Protein AF-A0A7S0BMS8-F1 (afdb_monomer_lite)

Structure (mmCIF, N/CA/C/O backbone):
data_AF-A0A7S0BMS8-F1
#
_entry.id   AF-A0A7S0BMS8-F1
#
loop_
_atom_site.group_PDB
_atom_site.id
_atom_site.type_symbol
_atom_site.label_atom_id
_atom_site.label_alt_id
_atom_site.label_comp_id
_atom_site.label_asym_id
_atom_site.label_entity_id
_atom_site.label_seq_id
_atom_site.pdbx_PDB_ins_code
_atom_site.Cartn_x
_atom_site.Cartn_y
_atom_site.Cartn_z
_atom_site.occupancy
_atom_site.B_iso_or_equiv
_atom_site.auth_seq_id
_atom_site.auth_comp_id
_atom_site.auth_asym_id
_atom_site.auth_atom_id
_atom_site.pdbx_PDB_model_num
ATOM 1 N N . GLN A 1 1 ? -18.576 21.751 -9.882 1.00 63.03 1 GLN A N 1
ATOM 2 C CA . GLN A 1 1 ? -17.971 20.408 -10.024 1.00 63.03 1 GLN A CA 1
ATOM 3 C C . GLN A 1 1 ? -16.674 20.272 -9.216 1.00 63.03 1 GLN A C 1
ATOM 5 O O . GLN A 1 1 ? -16.649 19.428 -8.333 1.00 63.03 1 GLN A O 1
ATOM 10 N N . ALA A 1 2 ? -15.672 21.156 -9.355 1.00 70.75 2 ALA A N 1
ATOM 11 C CA . ALA A 1 2 ? -14.422 21.093 -8.565 1.00 70.75 2 ALA A CA 1
ATOM 12 C C . ALA A 1 2 ? -14.600 21.078 -7.025 1.00 70.75 2 ALA A C 1
ATOM 14 O O . ALA A 1 2 ? -13.877 20.382 -6.318 1.00 70.75 2 ALA A O 1
ATOM 15 N N . ARG A 1 3 ? -15.602 21.792 -6.481 1.00 71.25 3 ARG A N 1
ATOM 16 C CA . ARG A 1 3 ? -15.903 21.770 -5.031 1.00 71.25 3 ARG A CA 1
ATOM 17 C C . ARG A 1 3 ? -16.332 20.386 -4.529 1.00 71.25 3 ARG A C 1
ATOM 19 O O . ARG A 1 3 ? -15.927 20.002 -3.440 1.00 71.25 3 ARG A O 1
ATOM 26 N N . LEU A 1 4 ? -17.128 19.665 -5.322 1.00 74.56 4 LEU A N 1
ATOM 27 C CA . LEU A 1 4 ? -17.572 18.307 -4.997 1.00 74.56 4 LEU A CA 1
ATOM 28 C C . LEU A 1 4 ? -16.422 17.304 -5.152 1.00 74.56 4 LEU A C 1
ATOM 30 O O . LEU A 1 4 ? -16.305 16.414 -4.325 1.00 74.56 4 LEU A O 1
ATOM 34 N N . LYS A 1 5 ? -15.560 17.489 -6.163 1.00 76.69 5 LYS A N 1
ATOM 35 C CA . LYS A 1 5 ? -14.444 16.577 -6.458 1.00 76.69 5 LYS A CA 1
ATOM 36 C C . LYS A 1 5 ? -13.261 16.711 -5.488 1.00 76.69 5 LYS A C 1
ATOM 38 O O . LYS A 1 5 ? -12.652 15.709 -5.155 1.00 76.69 5 LYS A O 1
ATOM 43 N N . PHE A 1 6 ? -12.948 17.920 -5.009 1.00 83.38 6 PHE A N 1
ATOM 44 C CA . PHE A 1 6 ? -11.719 18.151 -4.228 1.00 83.38 6 PHE A CA 1
ATOM 45 C C . PHE A 1 6 ? -11.955 18.808 -2.866 1.00 83.38 6 PHE A C 1
ATOM 47 O O . PHE A 1 6 ? -11.434 18.350 -1.851 1.00 83.38 6 PHE A O 1
ATOM 54 N N . LYS A 1 7 ? -12.775 19.867 -2.806 1.00 90.06 7 LYS A N 1
ATOM 55 C CA . LYS A 1 7 ? -12.960 20.639 -1.564 1.00 90.06 7 LYS A CA 1
ATOM 56 C C . LYS A 1 7 ? -13.684 19.839 -0.481 1.00 90.06 7 LYS A C 1
ATOM 58 O O . LYS A 1 7 ? -13.259 19.865 0.669 1.00 90.06 7 LYS A O 1
ATOM 63 N N . TYR A 1 8 ? -14.790 19.176 -0.817 1.00 92.00 8 TYR A N 1
ATOM 64 C CA . TYR A 1 8 ? -15.547 18.422 0.184 1.00 92.00 8 TYR A CA 1
ATOM 65 C C . TYR A 1 8 ? -14.854 17.138 0.639 1.00 92.00 8 TYR A C 1
ATOM 67 O O . TYR A 1 8 ? -14.844 16.937 1.847 1.00 92.00 8 TYR A O 1
ATOM 75 N N . PRO A 1 9 ? -14.218 16.329 -0.233 1.00 91.50 9 PRO A N 1
ATOM 76 C CA . PRO A 1 9 ? -13.413 15.196 0.222 1.00 91.50 9 PRO A CA 1
ATOM 77 C C . PRO A 1 9 ? -12.295 15.614 1.175 1.00 91.50 9 PRO A C 1
ATOM 79 O O . PRO A 1 9 ? -12.107 14.978 2.207 1.00 91.50 9 PRO A O 1
ATOM 82 N N . HIS A 1 10 ? -11.626 16.737 0.897 1.00 94.19 10 HIS A N 1
ATOM 83 C CA . HIS A 1 10 ? -10.611 17.265 1.801 1.00 94.19 10 HIS A CA 1
ATOM 84 C C . HIS A 1 10 ? -11.199 17.640 3.169 1.00 94.19 10 HIS A C 1
ATOM 86 O O . HIS A 1 10 ? -10.751 17.120 4.185 1.00 94.19 10 HIS A O 1
ATOM 92 N N . ILE A 1 11 ? -12.253 18.465 3.211 1.00 96.12 11 ILE A N 1
ATOM 93 C CA . ILE A 1 11 ? -12.903 18.851 4.478 1.00 96.12 11 ILE A CA 1
ATOM 94 C C . ILE A 1 11 ? -13.432 17.622 5.229 1.00 96.12 11 ILE A C 1
ATOM 96 O O . ILE A 1 11 ? -13.284 17.538 6.443 1.00 96.12 11 ILE A O 1
ATOM 100 N N . ALA A 1 12 ? -14.034 16.664 4.521 1.00 94.62 12 ALA A N 1
ATOM 101 C CA . ALA A 1 12 ? -14.508 15.422 5.116 1.00 94.62 12 ALA A CA 1
ATOM 102 C C . ALA A 1 12 ? -13.350 14.643 5.748 1.00 94.62 12 ALA A C 1
ATOM 104 O O . ALA A 1 12 ? -13.479 14.216 6.888 1.00 94.62 12 ALA A O 1
ATOM 105 N N . SER A 1 13 ? -12.207 14.531 5.065 1.00 96.75 13 SER A N 1
ATOM 106 C CA . SER A 1 13 ? -11.027 13.869 5.627 1.00 96.75 13 SER A CA 1
ATOM 107 C C . SER A 1 13 ? -10.505 14.566 6.884 1.00 96.75 13 SER A C 1
ATOM 109 O O . SER A 1 13 ? -10.173 13.879 7.839 1.00 96.75 13 SER A O 1
ATOM 111 N N . GLU A 1 14 ? -10.511 15.906 6.936 1.00 97.25 14 GLU A N 1
ATOM 112 C CA . GLU A 1 14 ? -10.128 16.666 8.136 1.00 97.25 14 GLU A CA 1
ATOM 113 C C . GLU A 1 14 ? -11.072 16.395 9.310 1.00 97.25 14 GLU A C 1
ATOM 115 O O . GLU A 1 14 ? -10.619 16.199 10.431 1.00 97.25 14 GLU A O 1
ATOM 120 N N . VAL A 1 15 ? -12.382 16.355 9.055 1.00 96.56 15 VAL A N 1
ATOM 121 C CA . VAL A 1 15 ? -13.396 16.108 10.089 1.00 96.56 15 VAL A CA 1
ATOM 122 C C . VAL A 1 15 ? -13.341 14.665 10.591 1.00 96.56 15 VAL A C 1
ATOM 124 O O . VAL A 1 15 ? -13.392 14.435 11.797 1.00 96.56 15 VAL A O 1
ATOM 127 N N . LEU A 1 16 ? -13.236 13.693 9.682 1.00 96.19 16 LEU A N 1
ATOM 128 C CA . LEU A 1 16 ? -13.187 12.270 10.025 1.00 96.19 16 LEU A CA 1
ATOM 129 C C . LEU A 1 16 ? -11.878 11.896 10.729 1.00 96.19 16 LEU A C 1
ATOM 131 O O . LEU A 1 16 ? -11.888 11.027 11.595 1.00 96.19 16 LEU A O 1
ATOM 135 N N . SER A 1 17 ? -10.775 12.581 10.412 1.00 95.62 17 SER A N 1
ATOM 136 C CA . SER A 1 17 ? -9.481 12.397 11.072 1.00 95.62 17 SER A CA 1
ATOM 137 C C . SER A 1 17 ? -9.251 13.359 12.246 1.00 95.62 17 SER A C 1
ATOM 139 O O . SER A 1 17 ? -8.110 13.522 12.665 1.00 95.62 17 SER A O 1
ATOM 141 N N . ALA A 1 18 ? -10.281 14.051 12.747 1.00 94.62 18 ALA A N 1
ATOM 142 C CA . ALA A 1 18 ? -10.146 15.015 13.846 1.00 94.62 18 ALA A CA 1
ATOM 143 C C . ALA A 1 18 ? -10.029 14.354 15.234 1.00 94.62 18 ALA A C 1
ATOM 145 O O . ALA A 1 18 ? -10.047 15.058 16.241 1.00 94.62 18 ALA A O 1
ATOM 146 N N . GLU A 1 19 ? -9.991 13.017 15.293 1.00 92.31 19 GLU A N 1
ATOM 147 C CA . GLU A 1 19 ? -9.874 12.216 16.526 1.00 92.31 19 GLU A CA 1
ATOM 148 C C . GLU A 1 19 ? -10.982 12.481 17.556 1.00 92.31 19 GLU A C 1
ATOM 150 O O . GLU A 1 19 ? -10.863 12.184 18.743 1.00 92.31 19 GLU A O 1
ATOM 155 N N . GLN A 1 20 ? -12.115 13.019 17.105 1.00 95.94 20 GLN A N 1
ATOM 156 C CA . GLN A 1 20 ? -13.280 13.188 17.953 1.00 95.94 20 GLN A CA 1
ATOM 157 C C . GLN A 1 20 ? -14.022 11.854 18.064 1.00 95.94 20 GLN A C 1
ATOM 159 O O . GLN A 1 20 ? -14.656 11.435 17.095 1.00 95.94 20 GLN A O 1
ATOM 164 N N . ALA A 1 21 ? -14.012 11.245 19.256 1.00 93.06 21 ALA A N 1
ATOM 165 C CA . ALA A 1 21 ? -14.607 9.934 19.538 1.00 93.06 21 ALA A CA 1
ATOM 166 C C . ALA A 1 21 ? -16.020 9.776 18.957 1.00 93.06 21 ALA A C 1
ATOM 168 O O . ALA A 1 21 ? -16.293 8.824 18.246 1.00 93.06 21 ALA A O 1
ATOM 169 N N . LYS A 1 22 ? -16.905 10.769 19.130 1.00 95.56 22 LYS A N 1
ATOM 170 C CA . LYS A 1 22 ? -18.275 10.702 18.578 1.00 95.56 22 LYS A CA 1
ATOM 171 C C . LYS A 1 22 ? -18.326 10.544 17.054 1.00 95.56 22 LYS A C 1
ATOM 173 O O . LYS A 1 22 ? -19.261 9.942 16.536 1.00 95.56 22 LYS A O 1
ATOM 178 N N . ILE A 1 23 ? -17.375 11.146 16.341 1.00 96.00 23 ILE A N 1
ATOM 179 C CA . ILE A 1 23 ? -17.295 11.082 14.878 1.00 96.00 23 ILE A CA 1
ATOM 180 C C . ILE A 1 23 ? -16.707 9.736 14.465 1.00 96.00 23 ILE A C 1
ATOM 182 O O . ILE A 1 23 ? -17.271 9.066 13.604 1.00 96.00 23 ILE A O 1
ATOM 186 N N . THR A 1 24 ? -15.603 9.334 15.093 1.00 95.12 24 THR A N 1
ATOM 187 C CA . THR A 1 24 ? -14.885 8.104 14.746 1.00 95.12 24 THR A CA 1
ATOM 188 C C . THR A 1 24 ? -15.701 6.870 15.124 1.00 95.12 24 THR A C 1
ATOM 190 O O . THR A 1 24 ? -15.870 6.001 14.278 1.00 95.12 24 THR A O 1
ATOM 193 N N . ASP A 1 25 ? -16.335 6.855 16.302 1.00 95.50 25 ASP A N 1
ATOM 194 C CA . ASP A 1 25 ? -17.318 5.845 16.721 1.00 95.50 25 ASP A CA 1
ATOM 195 C C . ASP A 1 25 ? -18.489 5.769 15.739 1.00 95.50 25 ASP A C 1
ATOM 197 O O . ASP A 1 25 ? -18.914 4.683 15.353 1.00 95.50 25 ASP A O 1
ATOM 201 N N . GLY A 1 26 ? -19.026 6.919 15.320 1.00 95.81 26 GLY A N 1
ATOM 202 C CA . GLY A 1 26 ? -20.135 6.965 14.369 1.00 95.81 26 GLY A CA 1
ATOM 203 C C . GLY A 1 26 ? -19.778 6.376 13.002 1.00 95.81 26 GLY A C 1
ATOM 204 O O . GLY A 1 26 ? -20.636 5.769 12.361 1.00 95.81 26 GLY A O 1
ATOM 205 N N . LEU A 1 27 ? -18.525 6.540 12.569 1.00 96.69 27 LEU A N 1
ATOM 206 C CA . LEU A 1 27 ? -18.021 5.993 11.314 1.00 96.69 27 LEU A CA 1
ATOM 207 C C . LEU A 1 27 ? -17.760 4.484 11.414 1.00 96.69 27 LEU A C 1
ATOM 209 O O . LEU A 1 27 ? -18.327 3.734 10.623 1.00 96.69 27 LEU A O 1
ATOM 213 N N . VAL A 1 28 ? -16.950 4.031 12.380 1.00 96.25 28 VAL A N 1
ATOM 214 C CA . VAL A 1 28 ? -16.531 2.615 12.462 1.00 96.25 28 VAL A CA 1
ATOM 215 C C . VAL A 1 28 ? -17.683 1.674 12.814 1.00 96.25 28 VAL A C 1
ATOM 217 O O . VAL A 1 28 ? -17.731 0.559 12.310 1.00 96.25 28 VAL A O 1
ATOM 220 N N . ASN A 1 29 ? -18.676 2.140 13.580 1.00 95.50 29 ASN A N 1
ATOM 221 C CA . ASN A 1 29 ? -19.877 1.355 13.890 1.00 95.50 29 ASN A CA 1
ATOM 222 C C . ASN A 1 29 ? -20.913 1.348 12.751 1.00 95.50 29 ASN A C 1
ATOM 224 O O . ASN A 1 29 ? -21.978 0.741 12.882 1.00 95.50 29 ASN A O 1
ATOM 228 N N . ASN A 1 30 ? -20.648 2.042 11.639 1.00 96.81 30 ASN A N 1
ATOM 229 C CA . ASN A 1 30 ? -21.521 2.060 10.475 1.00 96.81 30 ASN A CA 1
ATOM 230 C C . ASN A 1 30 ? -20.845 1.380 9.282 1.00 96.81 30 ASN A C 1
ATOM 232 O O . ASN A 1 30 ? -20.210 2.028 8.446 1.00 96.81 30 ASN A O 1
ATOM 236 N N . THR A 1 31 ? -21.066 0.070 9.155 1.00 95.81 31 THR A N 1
ATOM 237 C CA . THR A 1 31 ? -20.510 -0.755 8.073 1.00 95.81 31 THR A CA 1
ATOM 238 C C . THR A 1 31 ? -20.766 -0.157 6.690 1.00 95.81 31 THR A C 1
ATOM 240 O O . THR A 1 31 ? -19.869 -0.139 5.857 1.00 95.81 31 THR A O 1
ATOM 243 N N . SER A 1 32 ? -21.952 0.408 6.433 1.00 96.56 32 SER A N 1
ATOM 244 C CA . SER A 1 32 ? -22.259 1.003 5.121 1.00 96.56 32 SER A CA 1
ATOM 245 C C . SER A 1 32 ? -21.391 2.226 4.797 1.00 96.56 32 SER A C 1
ATOM 247 O O . SER A 1 32 ? -21.021 2.429 3.642 1.00 96.56 32 SER A O 1
ATOM 249 N N . MET A 1 33 ? -21.027 3.026 5.805 1.00 96.12 33 MET A N 1
ATOM 250 C CA . MET A 1 33 ? -20.129 4.169 5.629 1.00 96.12 33 MET A CA 1
ATOM 251 C C . MET A 1 33 ? -18.679 3.723 5.450 1.00 96.12 33 MET A C 1
ATOM 253 O O . MET A 1 33 ? -17.995 4.276 4.591 1.00 96.12 33 MET A O 1
ATOM 257 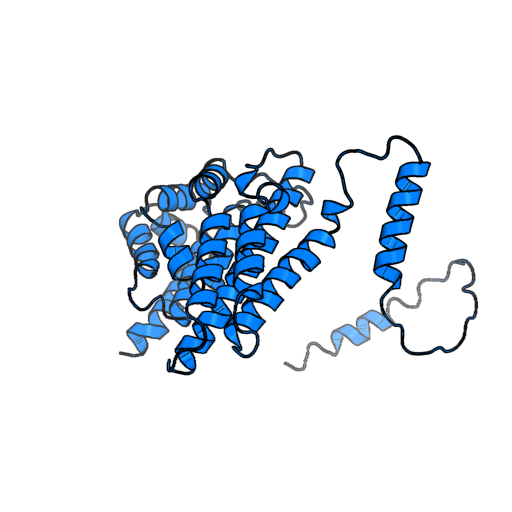N N . MET A 1 34 ? -18.236 2.707 6.198 1.00 97.94 34 MET A N 1
ATOM 258 C CA . MET A 1 34 ? -16.908 2.105 6.025 1.00 97.94 34 MET A CA 1
ATOM 259 C C . MET A 1 34 ? -16.743 1.499 4.628 1.00 97.94 34 MET A C 1
ATOM 261 O O . MET A 1 34 ? -15.777 1.805 3.937 1.00 97.94 34 MET A O 1
ATOM 265 N N . MET A 1 35 ? -17.725 0.727 4.152 1.00 97.06 35 MET A N 1
ATOM 266 C CA . MET A 1 35 ? -17.684 0.163 2.798 1.00 97.06 35 MET A CA 1
ATOM 267 C C . MET A 1 35 ? -17.661 1.259 1.734 1.00 97.06 35 MET A C 1
ATOM 269 O O . MET A 1 35 ? -16.857 1.190 0.813 1.00 97.06 35 MET A O 1
ATOM 273 N N . ARG A 1 36 ? -18.454 2.323 1.910 1.00 95.44 36 ARG A N 1
ATOM 274 C CA . ARG A 1 36 ? -18.444 3.473 0.998 1.00 95.44 36 ARG A CA 1
ATOM 275 C C . ARG A 1 36 ? -17.116 4.234 0.994 1.00 95.44 36 ARG A C 1
ATOM 277 O O . ARG A 1 36 ? -16.751 4.811 -0.026 1.00 95.44 36 ARG A O 1
ATOM 284 N N . LEU A 1 37 ? -16.410 4.277 2.123 1.00 96.00 37 LEU A N 1
ATOM 285 C CA . LEU A 1 37 ? -15.050 4.809 2.176 1.00 96.00 37 LEU A CA 1
ATOM 286 C C . LEU A 1 37 ? -14.101 3.919 1.360 1.00 96.00 37 LEU A C 1
ATOM 288 O O . LEU A 1 37 ? -13.307 4.441 0.584 1.00 96.00 37 LEU A O 1
ATOM 292 N N . PHE A 1 38 ? -14.210 2.596 1.503 1.00 97.19 38 PHE A N 1
ATOM 293 C CA . PHE A 1 38 ? -13.374 1.624 0.790 1.00 97.19 38 PHE A CA 1
ATOM 294 C C . PHE A 1 38 ? -13.681 1.512 -0.708 1.00 97.19 38 PHE A C 1
ATOM 296 O O . PHE A 1 38 ? -12.767 1.213 -1.470 1.00 97.19 38 PHE A O 1
ATOM 303 N N . ASP A 1 39 ? -14.897 1.848 -1.153 1.00 95.00 39 ASP A N 1
ATOM 304 C CA . ASP A 1 39 ? -15.260 1.933 -2.579 1.00 95.00 39 ASP A CA 1
ATOM 305 C C . ASP A 1 39 ? -14.349 2.885 -3.375 1.00 95.00 39 ASP A C 1
ATOM 307 O O . ASP A 1 39 ? -14.232 2.756 -4.591 1.00 95.00 39 ASP A O 1
ATOM 311 N N . LEU A 1 40 ? -13.660 3.822 -2.709 1.00 93.81 40 LEU A N 1
ATOM 312 C CA . LEU A 1 40 ? -12.674 4.692 -3.357 1.00 93.81 40 LEU A CA 1
ATOM 313 C C . LEU A 1 40 ? -11.493 3.922 -3.973 1.00 93.81 40 LEU A C 1
ATOM 315 O O . LEU A 1 40 ? -10.861 4.440 -4.891 1.00 93.81 40 LEU A O 1
ATOM 319 N N . LEU A 1 41 ? -11.207 2.702 -3.505 1.00 95.12 41 LEU A N 1
ATOM 320 C CA . LEU A 1 41 ? -10.160 1.841 -4.064 1.00 95.12 41 LEU A CA 1
ATOM 321 C C . LEU A 1 41 ? -10.564 1.187 -5.395 1.00 95.12 41 LEU A C 1
ATOM 323 O O . LEU A 1 41 ? -9.693 0.760 -6.153 1.00 95.12 41 LEU A O 1
ATOM 327 N N . ASP A 1 42 ? -11.862 1.118 -5.700 1.00 91.00 42 ASP A N 1
ATOM 328 C CA . ASP A 1 42 ? -12.383 0.329 -6.822 1.00 91.00 42 ASP A CA 1
ATOM 329 C C . ASP A 1 42 ? -12.407 1.086 -8.159 1.00 91.00 42 ASP A C 1
ATOM 331 O O . ASP A 1 42 ? -12.808 0.509 -9.168 1.00 91.00 42 ASP A O 1
ATOM 335 N N . SER A 1 43 ? -11.978 2.352 -8.191 1.00 86.25 43 SER A N 1
ATOM 336 C CA . SER A 1 43 ? -11.935 3.167 -9.414 1.00 86.25 43 SER A CA 1
ATOM 337 C C . SER A 1 43 ? -11.175 2.455 -10.543 1.00 86.25 43 SER A C 1
ATOM 339 O O . SER A 1 43 ? -10.027 2.051 -10.351 1.00 86.25 43 SER A O 1
ATOM 341 N N . GLU A 1 44 ? -11.797 2.314 -11.721 1.00 79.56 44 GLU A N 1
ATOM 342 C CA . GLU A 1 44 ? -11.171 1.667 -12.890 1.00 79.56 44 GLU A CA 1
ATOM 343 C C . GLU A 1 44 ? -9.952 2.449 -13.397 1.00 79.56 44 GLU A C 1
ATOM 345 O O . GLU A 1 44 ? -8.944 1.850 -13.754 1.00 79.56 44 GLU A O 1
ATOM 350 N N . GLU A 1 45 ? -10.012 3.783 -13.355 1.00 81.19 45 GLU A N 1
ATOM 351 C CA . GLU A 1 45 ? -8.905 4.679 -13.733 1.00 81.19 45 GLU A CA 1
ATOM 352 C C . GLU A 1 45 ? -7.844 4.813 -12.623 1.00 81.19 45 GLU A C 1
ATOM 354 O O . GLU A 1 45 ? -6.887 5.573 -12.753 1.00 81.19 45 GLU A O 1
ATOM 359 N N . GLY A 1 46 ? -8.020 4.103 -11.505 1.00 83.62 46 GLY A N 1
ATOM 360 C CA . GLY A 1 46 ? -7.271 4.333 -10.277 1.00 83.62 46 GLY A CA 1
ATOM 361 C C . GLY A 1 46 ? -7.806 5.524 -9.481 1.00 83.62 46 GLY A C 1
ATOM 362 O O . GLY A 1 46 ? -8.661 6.302 -9.922 1.00 83.62 46 GLY A O 1
ATOM 363 N N . ILE A 1 47 ? -7.363 5.627 -8.234 1.00 89.88 47 ILE A N 1
ATOM 364 C CA . ILE A 1 47 ? -7.757 6.703 -7.332 1.00 89.88 47 ILE A CA 1
ATOM 365 C C . ILE A 1 47 ? -7.018 8.002 -7.686 1.00 89.88 47 ILE A C 1
ATOM 367 O O . ILE A 1 47 ? -5.806 8.030 -7.886 1.00 89.88 47 ILE A O 1
ATOM 371 N N . ASP A 1 48 ? -7.750 9.115 -7.714 1.00 89.56 48 ASP A N 1
ATOM 372 C CA . ASP A 1 48 ? -7.157 10.446 -7.883 1.00 89.56 48 ASP A CA 1
ATOM 373 C C . ASP A 1 48 ? -6.148 10.739 -6.748 1.00 89.56 48 ASP A C 1
ATOM 375 O O . ASP A 1 48 ? -6.476 10.487 -5.584 1.00 89.56 48 ASP A O 1
ATOM 379 N N . PRO A 1 49 ? -4.965 11.327 -7.018 1.00 89.81 49 PRO A N 1
ATOM 380 C CA . PRO A 1 49 ? -3.928 11.536 -6.001 1.00 89.81 49 PRO A CA 1
ATOM 381 C C . PRO A 1 49 ? -4.391 12.310 -4.754 1.00 89.81 49 PRO A C 1
ATOM 383 O O . PRO A 1 49 ? -3.981 12.012 -3.628 1.00 89.81 49 PRO A O 1
ATOM 386 N N . ILE A 1 50 ? -5.282 13.295 -4.918 1.00 91.12 50 ILE A N 1
ATOM 387 C CA . ILE A 1 50 ? -5.829 14.066 -3.792 1.00 91.12 50 ILE A CA 1
ATOM 388 C C . ILE A 1 50 ? -6.796 13.192 -2.990 1.00 91.12 50 ILE A C 1
ATOM 390 O O . ILE A 1 50 ? -6.807 13.242 -1.756 1.00 91.12 50 ILE A O 1
ATOM 394 N N . GLN A 1 51 ? -7.604 12.383 -3.676 1.00 93.25 51 GLN A N 1
ATOM 395 C CA . GLN A 1 51 ? -8.499 11.430 -3.023 1.00 93.25 51 GLN A CA 1
ATOM 396 C C . GLN A 1 51 ? -7.722 10.332 -2.295 1.00 93.25 51 GLN A C 1
ATOM 398 O O . GLN A 1 51 ? -8.078 10.041 -1.157 1.00 93.25 51 GLN A O 1
ATOM 403 N N . ALA A 1 52 ? -6.629 9.816 -2.865 1.00 95.31 52 ALA A N 1
ATOM 404 C CA . ALA A 1 52 ? -5.734 8.867 -2.205 1.00 95.31 52 ALA A CA 1
ATOM 405 C C . ALA A 1 52 ? -5.210 9.405 -0.880 1.00 95.31 52 ALA A C 1
ATOM 407 O O . ALA A 1 52 ? -5.323 8.742 0.149 1.00 95.31 52 ALA A O 1
ATOM 408 N N . LYS A 1 53 ? -4.699 10.640 -0.883 1.00 95.75 53 LYS A N 1
ATOM 409 C CA . LYS A 1 53 ? -4.224 11.290 0.340 1.00 95.75 53 LYS A CA 1
ATOM 410 C C . LYS A 1 53 ? -5.330 11.404 1.392 1.00 95.75 53 LYS A C 1
ATOM 412 O O . LYS A 1 53 ? -5.100 11.093 2.557 1.00 95.75 53 LYS A O 1
ATOM 417 N N . ASN A 1 54 ? -6.516 11.866 0.997 1.00 96.12 54 ASN A N 1
ATOM 418 C CA . ASN A 1 54 ? -7.646 12.033 1.914 1.00 96.12 54 ASN A CA 1
ATOM 419 C C . ASN A 1 54 ? -8.134 10.685 2.469 1.00 96.12 54 ASN A C 1
ATOM 421 O O . ASN A 1 54 ? -8.403 10.580 3.663 1.00 96.12 54 ASN A O 1
ATOM 425 N N . PHE A 1 55 ? -8.220 9.663 1.616 1.00 97.25 55 PHE A N 1
ATOM 426 C CA . PHE A 1 55 ? -8.577 8.298 1.991 1.00 97.25 55 PHE A CA 1
ATOM 427 C C . PHE A 1 55 ? -7.577 7.727 2.996 1.00 97.25 55 PHE A C 1
ATOM 429 O O . PHE A 1 55 ? -7.965 7.367 4.107 1.00 97.25 55 PHE A O 1
ATOM 436 N N . ALA A 1 56 ? -6.289 7.724 2.644 1.00 97.62 56 ALA A N 1
ATOM 437 C CA . ALA A 1 56 ? -5.229 7.195 3.490 1.00 97.62 56 ALA A CA 1
ATOM 438 C C . ALA A 1 56 ? -5.189 7.899 4.843 1.00 97.62 56 ALA A C 1
ATOM 440 O O . ALA A 1 56 ? -5.117 7.245 5.875 1.00 97.62 56 ALA A O 1
ATOM 441 N N . LYS A 1 57 ? -5.343 9.228 4.863 1.00 97.00 57 LYS A N 1
ATOM 442 C CA . LYS A 1 57 ? -5.407 9.996 6.110 1.00 97.00 57 LYS A CA 1
ATOM 443 C C . LYS A 1 57 ? -6.497 9.484 7.055 1.00 97.00 57 LYS A C 1
ATOM 445 O O . LYS A 1 57 ? -6.248 9.342 8.250 1.00 97.00 57 LYS A O 1
ATOM 450 N N . VAL A 1 58 ? -7.698 9.222 6.536 1.00 98.00 58 VAL A N 1
ATOM 451 C CA . VAL A 1 58 ? -8.806 8.700 7.345 1.00 98.00 58 VAL A CA 1
ATOM 452 C C . VAL A 1 58 ? -8.503 7.276 7.801 1.00 98.00 58 VAL A C 1
ATOM 454 O O . VAL A 1 58 ? -8.576 7.012 8.995 1.00 98.00 58 VAL A O 1
ATOM 457 N N . VAL A 1 59 ? -8.109 6.379 6.893 1.00 97.88 59 VAL A N 1
ATOM 458 C CA . VAL A 1 59 ? -7.854 4.966 7.225 1.00 97.88 59 VAL A CA 1
ATOM 459 C C . VAL A 1 59 ? -6.710 4.814 8.227 1.00 97.88 59 VAL A C 1
ATOM 461 O O . VAL A 1 59 ? -6.869 4.107 9.214 1.00 97.88 59 VAL A O 1
ATOM 464 N N . VAL A 1 60 ? -5.594 5.524 8.045 1.00 96.12 60 VAL A N 1
ATOM 465 C CA . VAL A 1 60 ? -4.453 5.499 8.975 1.00 96.12 60 VAL A CA 1
ATOM 466 C C . VAL A 1 60 ? -4.830 6.085 10.336 1.00 96.12 60 VAL A C 1
ATOM 468 O O . VAL A 1 60 ? -4.436 5.545 11.367 1.00 96.12 60 VAL A O 1
ATOM 471 N N . CYS A 1 61 ? -5.639 7.152 10.368 1.00 95.31 61 CYS A N 1
ATOM 472 C CA . CYS A 1 61 ? -6.179 7.666 11.626 1.00 95.31 61 CYS A CA 1
ATOM 473 C C . CYS A 1 61 ? -6.984 6.574 12.343 1.00 95.31 61 CYS A C 1
ATOM 475 O O . CYS A 1 61 ? -6.695 6.270 13.496 1.00 95.31 61 CYS A O 1
ATOM 477 N N . LEU A 1 62 ? -7.926 5.933 11.647 1.00 95.88 62 LEU A N 1
ATOM 478 C CA . LEU A 1 62 ? -8.771 4.880 12.209 1.00 95.88 62 LEU A CA 1
ATOM 479 C C . LEU A 1 62 ? -7.972 3.643 12.650 1.00 95.88 62 LEU A C 1
ATOM 481 O O . LEU A 1 62 ? -8.204 3.151 13.749 1.00 95.88 62 LEU A O 1
ATOM 485 N N . LEU A 1 63 ? -6.978 3.195 11.878 1.00 94.44 63 LEU A N 1
ATOM 486 C CA . LEU A 1 63 ? -6.075 2.107 12.275 1.00 94.44 63 LEU A CA 1
ATOM 487 C C . LEU A 1 63 ? -5.333 2.413 13.580 1.00 94.44 63 LEU A C 1
ATOM 489 O O . LEU A 1 63 ? -5.102 1.503 14.372 1.00 94.44 63 LEU A O 1
ATOM 493 N N . ARG A 1 64 ? -5.001 3.685 13.831 1.00 91.50 64 ARG A N 1
ATOM 494 C CA . ARG A 1 64 ? -4.326 4.114 15.061 1.00 91.50 64 ARG A CA 1
ATOM 495 C C . ARG A 1 64 ? -5.273 4.202 16.261 1.00 91.50 64 ARG A C 1
ATOM 497 O O . ARG A 1 64 ? -4.924 3.710 17.327 1.00 91.50 64 ARG A O 1
ATOM 504 N N . ILE A 1 65 ? -6.445 4.829 16.117 1.00 91.50 65 ILE A N 1
ATOM 505 C CA . ILE A 1 65 ? -7.329 5.134 17.267 1.00 91.50 65 ILE A CA 1
ATOM 506 C C . ILE A 1 65 ? -8.507 4.161 17.447 1.00 91.50 65 ILE A C 1
ATOM 508 O O . ILE A 1 65 ? -9.163 4.180 18.486 1.00 91.50 65 ILE A O 1
ATOM 512 N N . LYS A 1 66 ? -8.806 3.341 16.435 1.00 93.44 66 LYS A N 1
ATOM 513 C CA . LYS A 1 66 ? -9.936 2.396 16.350 1.00 93.44 66 LYS A CA 1
ATOM 514 C C . LYS A 1 66 ? -9.521 1.103 15.642 1.00 93.44 66 LYS A C 1
ATOM 516 O O . LYS A 1 66 ? -10.205 0.636 14.733 1.00 93.44 66 LYS A O 1
ATOM 521 N N . ASN A 1 67 ? -8.355 0.563 16.008 1.00 92.69 67 ASN A N 1
ATOM 522 C CA . ASN A 1 67 ? -7.727 -0.545 15.284 1.00 92.69 67 ASN A CA 1
ATOM 523 C C . ASN A 1 67 ? -8.653 -1.756 15.137 1.00 92.69 67 ASN A C 1
ATOM 525 O O . ASN A 1 67 ? -8.860 -2.203 14.018 1.00 92.69 67 ASN A O 1
ATOM 529 N N . ALA A 1 68 ? -9.248 -2.240 16.232 1.00 92.19 68 ALA A N 1
ATOM 530 C CA . ALA A 1 68 ? -10.071 -3.448 16.218 1.00 92.19 68 ALA A CA 1
ATOM 531 C C . ALA A 1 68 ? -11.275 -3.316 15.270 1.00 92.19 68 ALA A C 1
ATOM 533 O O . ALA A 1 68 ? -11.453 -4.140 14.377 1.00 92.19 68 ALA A O 1
ATOM 534 N N . GLU A 1 69 ? -12.053 -2.240 15.404 1.00 95.00 69 GLU A N 1
ATOM 535 C CA . GLU A 1 69 ? -13.232 -1.991 14.568 1.00 95.00 69 GLU A CA 1
ATOM 536 C C . GLU A 1 69 ? -12.847 -1.719 13.104 1.00 95.00 69 GLU A C 1
ATOM 538 O O . GLU A 1 69 ? -13.547 -2.114 12.170 1.00 95.00 69 GLU A O 1
ATOM 543 N N . THR A 1 70 ? -11.702 -1.068 12.881 1.00 96.38 70 THR A N 1
ATOM 544 C CA . THR A 1 70 ? -11.186 -0.806 11.530 1.00 96.38 70 THR A CA 1
ATOM 545 C C . THR A 1 70 ? -10.716 -2.090 10.858 1.00 96.38 70 THR A C 1
ATOM 547 O O . THR A 1 70 ? -11.030 -2.311 9.690 1.00 96.38 70 THR A O 1
ATOM 550 N N . MET A 1 71 ? -10.006 -2.953 11.586 1.00 95.81 71 MET A N 1
ATOM 551 C CA . MET A 1 71 ? -9.558 -4.252 11.093 1.00 95.81 71 MET A CA 1
ATOM 552 C C . MET A 1 71 ? -10.740 -5.168 10.787 1.00 95.81 71 MET A C 1
ATOM 554 O O . MET A 1 71 ? -10.744 -5.811 9.740 1.00 95.81 71 MET A O 1
ATOM 558 N N . GLU A 1 72 ? -11.777 -5.169 11.627 1.00 95.56 72 GLU A N 1
ATOM 559 C CA . GLU A 1 72 ? -13.019 -5.890 11.343 1.00 95.56 72 GLU A CA 1
ATOM 560 C C . GLU A 1 72 ? -13.655 -5.408 10.030 1.00 95.56 72 GLU A C 1
ATOM 562 O O . GLU A 1 72 ? -14.004 -6.218 9.168 1.00 95.56 72 GLU A O 1
ATOM 567 N N . ALA A 1 73 ? -13.749 -4.091 9.825 1.00 97.12 73 ALA A N 1
ATOM 568 C CA . ALA A 1 73 ? -14.280 -3.534 8.586 1.00 97.12 73 ALA A CA 1
ATOM 569 C C . ALA A 1 73 ? -13.417 -3.891 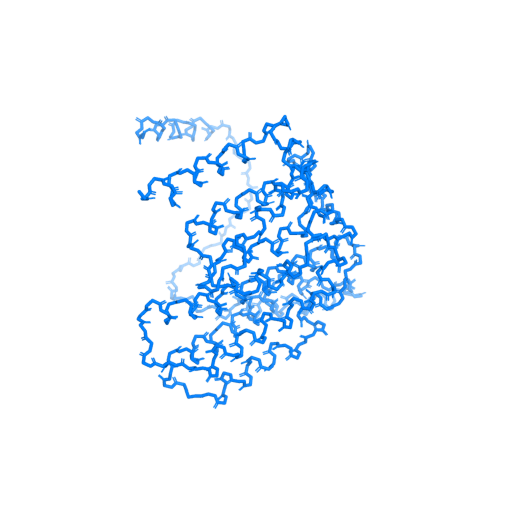7.360 1.00 97.12 73 ALA A C 1
ATOM 571 O O . ALA A 1 73 ? -13.967 -4.179 6.296 1.00 97.12 73 ALA A O 1
ATOM 572 N N . ILE A 1 74 ? -12.084 -3.889 7.490 1.00 97.31 74 ILE A N 1
ATOM 573 C CA . ILE A 1 74 ? -11.163 -4.298 6.418 1.00 97.31 74 ILE A CA 1
ATOM 574 C C . ILE A 1 74 ? -11.366 -5.777 6.069 1.00 97.31 74 ILE A C 1
ATOM 576 O O . ILE A 1 74 ? -11.485 -6.107 4.893 1.00 97.31 74 ILE A O 1
ATOM 580 N N . LEU A 1 75 ? -11.470 -6.660 7.066 1.00 95.62 75 LEU A N 1
ATOM 581 C CA . LEU A 1 75 ? -11.701 -8.092 6.851 1.00 95.62 75 LEU A CA 1
ATOM 582 C C . LEU A 1 75 ? -13.066 -8.380 6.206 1.00 95.62 75 LEU A C 1
ATOM 584 O O . LEU A 1 75 ? -13.199 -9.313 5.418 1.00 95.62 75 LEU A O 1
ATOM 588 N N . GLN A 1 76 ? -14.083 -7.564 6.496 1.00 95.38 76 GLN A N 1
ATOM 589 C CA . GLN A 1 76 ? -15.388 -7.648 5.832 1.00 95.38 76 GLN A CA 1
ATOM 590 C C . GLN A 1 76 ? -15.351 -7.153 4.376 1.00 95.38 76 GLN A C 1
ATOM 592 O O . GLN A 1 76 ? -16.220 -7.514 3.574 1.00 95.38 76 GLN A O 1
ATOM 597 N N . ARG A 1 77 ? -14.367 -6.323 4.012 1.00 96.06 77 ARG A N 1
ATOM 598 C CA . ARG A 1 77 ? -14.223 -5.780 2.662 1.00 96.06 77 ARG A CA 1
ATOM 599 C C . ARG A 1 77 ? -13.496 -6.771 1.758 1.00 96.06 77 ARG A C 1
ATOM 601 O O . ARG A 1 77 ? -12.273 -6.897 1.782 1.00 96.06 77 ARG A O 1
ATOM 608 N N . GLN A 1 78 ? -14.252 -7.409 0.866 1.00 92.88 78 GLN A N 1
ATOM 609 C CA . GLN A 1 78 ? -13.665 -8.226 -0.197 1.00 92.88 78 GLN A CA 1
ATOM 610 C C . GLN A 1 78 ? -12.687 -7.406 -1.039 1.00 92.88 78 GLN A C 1
ATOM 612 O O . GLN A 1 78 ? -12.946 -6.243 -1.356 1.00 92.88 78 GLN A O 1
ATOM 617 N N . ASN A 1 79 ? -11.583 -8.042 -1.429 1.00 93.19 79 ASN A N 1
ATOM 618 C CA . ASN A 1 79 ? -10.570 -7.468 -2.311 1.00 93.19 79 ASN A CA 1
ATOM 619 C C . ASN A 1 79 ? -9.936 -6.167 -1.791 1.00 93.19 79 ASN A C 1
ATOM 621 O O . ASN A 1 79 ? -9.360 -5.435 -2.590 1.00 93.19 79 ASN A O 1
ATOM 625 N N . PHE A 1 80 ? -9.984 -5.879 -0.482 1.00 96.56 80 PHE A N 1
ATOM 626 C CA . PHE A 1 80 ? -9.363 -4.672 0.076 1.00 96.56 80 PHE A CA 1
ATOM 627 C C . PHE A 1 80 ? -7.884 -4.560 -0.322 1.00 96.56 80 PHE A C 1
ATOM 629 O O . PHE A 1 80 ? -7.480 -3.570 -0.927 1.00 96.56 80 PHE A O 1
ATOM 636 N N . MET A 1 81 ? -7.096 -5.614 -0.076 1.00 96.31 81 MET A N 1
ATOM 637 C CA . MET A 1 81 ? -5.667 -5.643 -0.417 1.00 96.31 81 MET A CA 1
ATOM 638 C C . MET A 1 81 ? -5.416 -5.579 -1.930 1.00 96.31 81 MET A C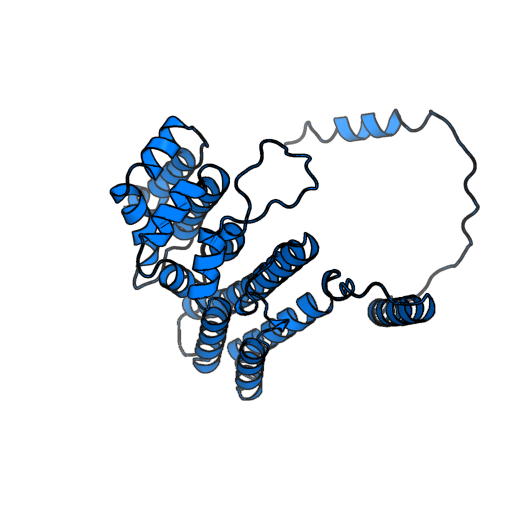 1
ATOM 640 O O . MET A 1 81 ? -4.467 -4.934 -2.364 1.00 96.31 81 MET A O 1
ATOM 644 N N . ILE A 1 82 ? -6.297 -6.164 -2.747 1.00 95.25 82 ILE A N 1
ATOM 645 C CA . ILE A 1 82 ? -6.233 -6.041 -4.213 1.00 95.25 82 ILE A CA 1
ATOM 646 C C . ILE A 1 82 ? -6.490 -4.587 -4.638 1.00 95.25 82 ILE A C 1
ATOM 648 O O . ILE A 1 82 ? -5.821 -4.083 -5.537 1.00 95.25 82 ILE A O 1
ATOM 652 N N . GLY A 1 83 ? -7.420 -3.892 -3.979 1.00 96.06 83 GLY A N 1
ATOM 653 C CA . GLY A 1 83 ? -7.663 -2.465 -4.176 1.00 96.06 83 GLY A CA 1
ATOM 654 C C . GLY A 1 83 ? -6.452 -1.609 -3.800 1.00 96.06 83 GLY A C 1
ATOM 655 O O . GLY A 1 83 ? -6.107 -0.688 -4.536 1.00 96.06 83 GLY A O 1
ATOM 656 N N . ILE A 1 84 ? -5.754 -1.940 -2.709 1.00 97.19 84 ILE A N 1
ATOM 657 C CA . ILE A 1 84 ? -4.485 -1.292 -2.346 1.00 97.19 84 ILE A CA 1
ATOM 658 C C . ILE A 1 84 ? -3.430 -1.512 -3.443 1.00 97.19 84 ILE A C 1
ATOM 660 O O . ILE A 1 84 ? -2.846 -0.544 -3.924 1.00 97.19 84 ILE A O 1
ATOM 664 N N . LEU A 1 85 ? -3.235 -2.760 -3.887 1.00 96.12 85 LEU A N 1
ATOM 665 C CA . LEU A 1 85 ? -2.278 -3.126 -4.940 1.00 96.12 85 LEU A CA 1
ATOM 666 C C . LEU A 1 85 ? -2.572 -2.427 -6.276 1.00 96.12 85 LEU A C 1
ATOM 668 O O . LEU A 1 85 ? -1.663 -1.899 -6.912 1.00 96.12 85 LEU A O 1
ATOM 672 N N . ARG A 1 86 ? -3.843 -2.351 -6.686 1.00 95.19 86 ARG A N 1
ATOM 673 C CA . ARG A 1 86 ? -4.255 -1.644 -7.912 1.00 95.19 86 ARG A CA 1
ATOM 674 C C . ARG A 1 86 ? -3.825 -0.177 -7.907 1.00 95.19 86 ARG A C 1
ATOM 676 O O . ARG A 1 86 ? -3.514 0.375 -8.956 1.00 95.19 86 ARG A O 1
ATOM 683 N N . ASN A 1 87 ? -3.801 0.435 -6.729 1.00 95.81 87 ASN A N 1
ATOM 684 C CA . ASN A 1 87 ? -3.465 1.838 -6.531 1.00 95.81 87 ASN A CA 1
ATOM 685 C C . ASN A 1 87 ? -2.028 2.019 -6.007 1.00 95.81 87 ASN A C 1
ATOM 687 O O . ASN A 1 87 ? -1.735 3.013 -5.341 1.00 95.81 87 ASN A O 1
ATOM 691 N N . ALA A 1 88 ? -1.119 1.078 -6.301 1.00 96.06 88 ALA A N 1
ATOM 692 C CA . ALA A 1 88 ? 0.252 1.102 -5.790 1.00 96.06 88 ALA A CA 1
ATOM 693 C C . ALA A 1 88 ? 1.103 2.285 -6.295 1.00 96.06 88 ALA A C 1
ATOM 695 O O . ALA A 1 88 ? 2.122 2.618 -5.700 1.00 96.06 88 ALA A O 1
ATOM 696 N N . ASN A 1 89 ? 0.676 2.980 -7.349 1.00 94.56 89 ASN A N 1
ATOM 697 C CA . ASN A 1 89 ? 1.270 4.253 -7.770 1.00 94.56 89 ASN A CA 1
ATOM 698 C C . ASN A 1 89 ? 1.014 5.400 -6.770 1.00 94.56 89 ASN A C 1
ATOM 700 O O . ASN A 1 89 ? 1.718 6.401 -6.794 1.00 94.56 89 ASN A O 1
ATOM 704 N N . ALA A 1 90 ? 0.052 5.270 -5.852 1.00 96.19 90 ALA A N 1
ATOM 705 C CA . ALA A 1 90 ? -0.218 6.279 -4.835 1.00 96.19 90 ALA A CA 1
ATOM 706 C C . ALA A 1 90 ? 0.434 5.909 -3.491 1.00 96.19 90 ALA A C 1
ATOM 708 O O . ALA A 1 90 ? -0.128 5.139 -2.714 1.00 96.19 90 ALA A O 1
ATOM 709 N N . ALA A 1 91 ? 1.563 6.544 -3.160 1.00 96.19 91 ALA A N 1
ATOM 710 C CA . ALA A 1 91 ? 2.306 6.291 -1.918 1.00 96.19 91 ALA A CA 1
ATOM 711 C C . ALA A 1 91 ? 1.449 6.327 -0.628 1.00 96.19 91 ALA A C 1
ATOM 713 O O . ALA A 1 91 ? 1.622 5.457 0.226 1.00 96.19 91 ALA A O 1
ATOM 714 N N . PRO A 1 92 ? 0.478 7.257 -0.457 1.00 97.12 92 PRO A N 1
ATOM 715 C CA . PRO A 1 92 ? -0.388 7.238 0.723 1.00 97.12 92 PRO A CA 1
ATOM 716 C C . PRO A 1 92 ? -1.231 5.961 0.842 1.00 97.12 92 PRO A C 1
ATOM 718 O O . PRO A 1 92 ? -1.555 5.552 1.950 1.00 97.12 92 PRO A O 1
ATOM 721 N N . ILE A 1 93 ? -1.605 5.341 -0.282 1.00 97.50 93 ILE A N 1
ATOM 722 C CA . ILE A 1 93 ? -2.381 4.098 -0.296 1.00 97.50 93 ILE A CA 1
ATOM 723 C C . ILE A 1 93 ? -1.507 2.924 0.125 1.00 97.50 93 ILE A C 1
ATOM 725 O O . ILE A 1 93 ? -1.921 2.124 0.960 1.00 97.50 93 ILE A O 1
ATOM 729 N N . THR A 1 94 ? -0.291 2.830 -0.408 1.00 96.31 94 THR A N 1
ATOM 730 C CA . THR A 1 94 ? 0.611 1.725 -0.082 1.00 96.31 94 THR A CA 1
ATOM 731 C C . THR A 1 94 ? 1.164 1.807 1.340 1.00 96.31 94 THR A C 1
ATOM 733 O O . THR A 1 94 ? 1.382 0.762 1.948 1.00 96.31 94 THR A O 1
ATOM 736 N N . ASP A 1 95 ? 1.309 3.009 1.919 1.00 95.69 95 ASP A N 1
ATOM 737 C CA . ASP A 1 95 ? 1.684 3.188 3.337 1.00 95.69 95 ASP A CA 1
ATOM 738 C C . ASP A 1 95 ? 0.721 2.438 4.274 1.00 95.69 95 ASP A C 1
ATOM 740 O O . ASP A 1 95 ? 1.152 1.864 5.272 1.00 95.69 95 ASP A O 1
ATOM 744 N N . ILE A 1 96 ? -0.568 2.331 3.914 1.00 97.50 96 ILE A N 1
ATOM 745 C CA . ILE A 1 96 ? -1.580 1.605 4.702 1.00 97.50 96 ILE A CA 1
ATOM 746 C C . ILE A 1 96 ? -1.155 0.152 4.964 1.00 97.50 96 ILE A C 1
ATOM 748 O O . ILE A 1 96 ? -1.422 -0.358 6.049 1.00 97.50 96 ILE A O 1
ATOM 752 N N . ILE A 1 97 ? -0.454 -0.499 4.025 1.00 96.69 97 ILE A N 1
ATOM 753 C CA . ILE A 1 97 ? 0.037 -1.880 4.182 1.00 96.69 97 ILE A CA 1
ATOM 754 C C . ILE A 1 97 ? 0.918 -1.996 5.425 1.00 96.69 97 ILE A C 1
ATOM 756 O O . ILE A 1 97 ? 0.742 -2.906 6.233 1.00 96.69 97 ILE A O 1
ATOM 760 N N . VAL A 1 98 ? 1.850 -1.058 5.595 1.00 92.81 98 VAL A N 1
ATOM 761 C CA . VAL A 1 98 ? 2.764 -1.045 6.740 1.00 92.81 98 VAL A CA 1
ATOM 762 C C . VAL A 1 98 ? 2.008 -0.641 8.007 1.00 92.81 98 VAL A C 1
ATOM 764 O O . VAL A 1 98 ? 2.189 -1.268 9.050 1.00 92.81 98 VAL A O 1
ATOM 767 N N . ARG A 1 99 ? 1.089 0.333 7.905 1.00 94.06 99 ARG A N 1
ATOM 768 C CA . ARG A 1 99 ? 0.250 0.807 9.023 1.00 94.06 99 ARG A CA 1
ATOM 769 C C . ARG A 1 99 ? -0.710 -0.241 9.576 1.00 94.06 99 ARG A C 1
ATOM 771 O O . ARG A 1 99 ? -1.119 -0.122 10.724 1.00 94.06 99 ARG A O 1
ATOM 778 N N . ILE A 1 100 ? -1.056 -1.278 8.815 1.00 94.88 100 ILE A N 1
ATOM 779 C CA . ILE A 1 100 ? -1.836 -2.414 9.334 1.00 94.88 100 ILE A CA 1
ATOM 780 C C . ILE A 1 100 ? -1.070 -3.140 10.455 1.00 94.88 100 ILE A C 1
ATOM 782 O O . ILE A 1 100 ? -1.690 -3.612 11.404 1.00 94.88 100 ILE A O 1
ATOM 786 N N . LEU A 1 101 ? 0.269 -3.182 10.396 1.00 90.69 101 LEU A N 1
ATOM 787 C CA . LEU A 1 101 ? 1.123 -3.738 11.458 1.00 90.69 101 LEU A CA 1
ATOM 788 C C . LEU A 1 101 ? 1.521 -2.715 12.531 1.00 90.69 101 LEU A C 1
ATOM 790 O O . LEU A 1 101 ? 2.303 -3.039 13.440 1.00 90.69 101 LEU A O 1
ATOM 794 N N . ASP A 1 102 ? 1.050 -1.474 12.423 1.00 85.81 102 ASP A N 1
ATOM 795 C CA . ASP A 1 102 ? 1.226 -0.518 13.502 1.00 85.81 102 ASP A CA 1
ATOM 796 C C . ASP A 1 102 ? 0.311 -0.892 14.659 1.00 85.81 102 ASP A C 1
ATOM 798 O O . ASP A 1 102 ? -0.803 -1.397 14.505 1.00 85.81 102 ASP A O 1
ATOM 802 N N . ASN A 1 103 ? 0.823 -0.649 15.854 1.00 72.62 103 ASN A N 1
ATOM 803 C CA . ASN A 1 103 ? 0.047 -0.845 17.054 1.00 72.62 103 ASN A CA 1
ATOM 804 C C . ASN A 1 103 ? -1.025 0.259 17.160 1.00 72.62 103 ASN A C 1
ATOM 806 O O . ASN A 1 103 ? -0.694 1.422 16.889 1.00 72.62 103 ASN A O 1
ATOM 810 N N . PRO A 1 104 ? -2.269 -0.042 17.589 1.00 65.44 104 PRO A N 1
ATOM 811 C CA . PRO A 1 104 ? -3.171 0.991 18.096 1.00 65.44 104 PRO A CA 1
ATOM 812 C C . PRO A 1 104 ? -2.447 1.862 19.120 1.00 65.44 104 PRO A C 1
ATOM 814 O O . PRO A 1 104 ? -1.637 1.357 19.889 1.00 65.44 104 PRO A O 1
ATOM 817 N N . GLU A 1 105 ? -2.712 3.165 19.140 1.00 58.28 105 GLU A N 1
ATOM 818 C CA . GLU A 1 105 ? -2.060 4.082 20.074 1.00 58.28 105 GLU A CA 1
ATOM 819 C C . GLU A 1 105 ? -2.146 3.556 21.514 1.00 58.28 105 GLU A C 1
ATOM 821 O O . GLU A 1 105 ? -3.199 3.565 22.151 1.00 58.28 105 GLU A O 1
ATOM 826 N N . THR A 1 106 ? -1.009 3.111 22.049 1.00 50.59 106 THR A N 1
ATOM 827 C CA . THR A 1 106 ? -0.838 2.989 23.486 1.00 50.59 106 THR A CA 1
ATOM 828 C C . THR A 1 106 ? -0.800 4.413 24.028 1.00 50.59 106 THR A C 1
ATOM 830 O O . THR A 1 106 ? -0.046 5.243 23.522 1.00 50.59 106 THR A O 1
ATOM 833 N N . GLU A 1 107 ? -1.530 4.706 25.105 1.00 49.47 107 GLU A N 1
ATOM 834 C CA . GLU A 1 107 ? -1.541 6.002 25.820 1.00 49.47 107 GLU A CA 1
ATOM 835 C C . GLU A 1 107 ? -0.161 6.422 26.404 1.00 49.47 107 GLU A C 1
ATOM 837 O O . GLU A 1 107 ? -0.063 7.240 27.320 1.00 49.47 107 GLU A O 1
ATOM 842 N N . ARG A 1 108 ? 0.944 5.842 25.922 1.00 52.72 108 ARG A N 1
ATOM 843 C CA . ARG A 1 108 ? 2.311 6.014 26.406 1.00 52.72 108 ARG A CA 1
ATOM 844 C C . ARG A 1 108 ? 3.225 6.506 25.279 1.00 52.72 108 ARG A C 1
ATOM 846 O O . ARG A 1 108 ? 4.037 5.729 24.777 1.00 52.72 108 ARG A O 1
ATOM 853 N N . PRO A 1 109 ? 3.200 7.809 24.954 1.00 48.22 109 PRO A N 1
ATOM 854 C CA . PRO A 1 109 ? 4.060 8.411 23.926 1.00 48.22 109 PRO A CA 1
ATOM 855 C C . PRO A 1 109 ? 5.579 8.304 24.196 1.00 48.22 109 PRO A C 1
ATOM 857 O O . PRO A 1 109 ? 6.377 8.705 23.357 1.00 48.22 109 PRO A O 1
ATOM 860 N N . PHE A 1 110 ? 5.997 7.756 25.347 1.00 53.75 110 PHE A N 1
ATOM 861 C CA . PHE A 1 110 ? 7.402 7.531 25.724 1.00 53.75 110 PHE A CA 1
ATOM 862 C C . PHE A 1 110 ? 7.750 6.052 25.972 1.00 53.75 110 PHE A C 1
ATOM 864 O O . PHE A 1 110 ? 8.795 5.754 26.550 1.00 53.75 110 PHE A O 1
ATOM 871 N N . SER A 1 111 ? 6.873 5.116 25.598 1.00 53.03 111 SER A N 1
ATOM 872 C CA . SER A 1 111 ? 7.153 3.686 25.736 1.00 53.03 111 SER A CA 1
ATOM 873 C C . SER A 1 111 ? 8.141 3.232 24.661 1.00 53.03 111 SER A C 1
ATOM 875 O O . SER A 1 111 ? 7.889 3.400 23.474 1.00 53.03 111 SER A O 1
ATOM 877 N N . THR A 1 112 ? 9.253 2.617 25.064 1.00 56.53 112 THR A N 1
ATOM 878 C CA . THR A 1 112 ? 10.168 1.903 24.152 1.00 56.53 112 THR A CA 1
ATOM 879 C C . THR A 1 112 ? 9.684 0.485 23.833 1.00 56.53 112 THR A C 1
ATOM 881 O O . THR A 1 112 ? 10.383 -0.266 23.157 1.00 56.53 112 THR A O 1
ATOM 884 N N . ILE A 1 113 ? 8.524 0.086 24.364 1.00 63.66 113 ILE A N 1
ATOM 885 C CA . ILE A 1 113 ? 7.939 -1.236 24.146 1.00 63.66 113 ILE A CA 1
ATOM 886 C C . ILE A 1 113 ? 7.271 -1.229 22.775 1.00 63.66 113 ILE A C 1
ATOM 888 O O . ILE A 1 113 ? 6.307 -0.497 22.558 1.00 63.66 113 ILE A O 1
ATOM 892 N N . VAL A 1 114 ? 7.785 -2.055 21.867 1.00 67.12 114 VAL A N 1
ATOM 893 C CA . VAL A 1 114 ? 7.073 -2.418 20.643 1.00 67.12 114 VAL A CA 1
ATOM 894 C C . VAL A 1 114 ? 5.939 -3.345 21.063 1.00 67.12 114 VAL A C 1
ATOM 896 O O . VAL A 1 114 ? 6.201 -4.434 21.558 1.00 67.12 114 VAL A O 1
ATOM 899 N N . GLU A 1 115 ? 4.697 -2.900 20.928 1.00 74.81 115 GLU A N 1
ATOM 900 C CA . GLU A 1 115 ? 3.522 -3.746 21.150 1.00 74.81 115 GLU A CA 1
ATOM 901 C C . GLU A 1 115 ? 3.209 -4.560 19.883 1.00 74.81 115 GLU A C 1
ATOM 903 O O . GLU A 1 115 ? 3.543 -4.121 18.771 1.00 74.81 115 GLU A O 1
ATOM 908 N N . PRO A 1 116 ? 2.628 -5.764 20.033 1.00 84.06 116 PRO A N 1
ATOM 909 C CA . PRO A 1 116 ? 2.355 -6.619 18.893 1.00 84.06 116 PRO A CA 1
ATOM 910 C C . PRO A 1 116 ? 1.191 -6.061 18.065 1.00 84.06 116 PRO A C 1
ATOM 912 O O . PRO A 1 116 ? 0.247 -5.512 18.634 1.00 84.06 116 PRO A O 1
ATOM 915 N N . PRO A 1 117 ? 1.205 -6.253 16.736 1.00 89.50 117 PRO A N 1
ATOM 916 C CA . PRO A 1 117 ? 0.024 -6.020 15.912 1.00 89.50 117 PRO A CA 1
ATOM 917 C C . PRO A 1 117 ? -1.128 -6.950 16.326 1.00 89.50 117 PRO A C 1
ATOM 919 O O . PRO A 1 117 ? -0.912 -7.999 16.943 1.00 89.50 117 PRO A O 1
ATOM 922 N N . SER A 1 118 ? -2.358 -6.591 15.952 1.00 90.50 118 SER A N 1
ATOM 923 C CA . SER A 1 118 ? -3.522 -7.462 16.149 1.00 90.50 118 SER A CA 1
ATOM 924 C C . SER A 1 118 ? -3.388 -8.762 15.346 1.00 90.50 118 SER A C 1
ATOM 926 O O . SER A 1 118 ? -2.760 -8.802 14.284 1.00 90.50 118 SER A O 1
ATOM 928 N N . SER A 1 119 ? -3.987 -9.848 15.843 1.00 90.94 119 SER A N 1
ATOM 929 C CA . SER A 1 119 ? -4.009 -11.142 15.143 1.00 90.94 119 SER A CA 1
ATOM 930 C C . SER A 1 119 ? -4.610 -11.027 13.744 1.00 90.94 119 SER A C 1
ATOM 932 O O . SER A 1 119 ? -4.104 -11.616 12.794 1.00 90.94 119 SER A O 1
ATOM 934 N N . GLU A 1 120 ? -5.651 -10.213 13.627 1.00 93.44 120 GLU A N 1
ATOM 935 C CA . GLU A 1 120 ? -6.391 -9.888 12.418 1.00 93.44 120 GLU A CA 1
ATOM 936 C C . GLU A 1 120 ? -5.487 -9.214 11.384 1.00 93.44 120 GLU A C 1
ATOM 938 O O . GLU A 1 120 ? -5.530 -9.563 10.206 1.00 93.44 120 GLU A O 1
ATOM 943 N N . ALA A 1 121 ? -4.633 -8.281 11.818 1.00 93.88 121 ALA A N 1
ATOM 944 C CA . ALA A 1 121 ? -3.671 -7.608 10.950 1.00 93.88 121 ALA A CA 1
ATOM 945 C C . ALA A 1 121 ? -2.619 -8.575 10.402 1.00 93.88 121 ALA A C 1
ATOM 947 O O . ALA A 1 121 ? -2.335 -8.579 9.202 1.00 93.88 121 ALA A O 1
ATOM 948 N N . VAL A 1 122 ? -2.065 -9.423 11.273 1.00 93.69 122 VAL A N 1
ATOM 949 C CA . VAL A 1 122 ? -1.074 -10.430 10.876 1.00 93.69 122 VAL A CA 1
ATOM 950 C C . VAL A 1 122 ? -1.685 -11.437 9.902 1.00 93.69 122 VAL A C 1
ATOM 952 O O . VAL A 1 122 ? -1.071 -11.736 8.878 1.00 93.69 122 VAL A O 1
ATOM 955 N N . GLN A 1 123 ? -2.896 -11.924 10.189 1.00 93.50 123 GLN A N 1
ATOM 956 C CA . GLN A 1 123 ? -3.612 -12.867 9.333 1.00 93.50 123 GLN A CA 1
ATOM 957 C C . GLN A 1 123 ? -3.929 -12.260 7.963 1.00 93.50 123 GLN A C 1
ATOM 959 O O . GLN A 1 123 ? -3.617 -12.877 6.947 1.00 93.50 123 GLN A O 1
ATOM 964 N N . LEU A 1 124 ? -4.476 -11.039 7.927 1.00 95.69 124 LEU A N 1
ATOM 965 C CA . LEU A 1 124 ? -4.804 -10.338 6.685 1.00 95.69 124 LEU A CA 1
ATOM 966 C C . LEU A 1 124 ? -3.593 -10.254 5.753 1.00 95.69 124 LEU A C 1
ATOM 968 O O . LEU A 1 124 ? -3.684 -10.599 4.575 1.00 95.69 124 LEU A O 1
ATOM 972 N N . LEU A 1 125 ? -2.454 -9.791 6.274 1.00 94.94 125 LEU A N 1
ATOM 973 C CA . LEU A 1 125 ? -1.259 -9.636 5.452 1.00 94.94 125 LEU A CA 1
ATOM 974 C C . LEU A 1 125 ? -0.697 -10.992 5.022 1.00 94.94 125 LEU A C 1
ATOM 976 O O . LEU A 1 125 ? -0.325 -11.140 3.857 1.00 94.94 125 LEU A O 1
ATOM 980 N N . ALA A 1 126 ? -0.680 -11.984 5.916 1.00 92.62 126 ALA A N 1
ATOM 981 C CA . ALA A 1 126 ? -0.206 -13.328 5.601 1.00 92.62 126 ALA A CA 1
ATOM 982 C C . ALA A 1 126 ? -1.014 -13.988 4.474 1.00 92.62 126 ALA A C 1
ATOM 984 O O . ALA A 1 126 ? -0.423 -14.595 3.586 1.00 92.62 126 ALA A O 1
ATOM 985 N N . GLU A 1 127 ? -2.341 -13.855 4.486 1.00 94.56 127 GLU A N 1
ATOM 986 C CA . GLU A 1 127 ? -3.232 -14.450 3.480 1.00 94.56 127 GLU A CA 1
ATOM 987 C C . GLU A 1 127 ? -3.228 -13.686 2.149 1.00 94.56 127 GLU A C 1
ATOM 989 O O . GLU A 1 127 ? -3.546 -14.252 1.108 1.00 94.56 127 GLU A O 1
ATOM 994 N N . SER A 1 128 ? -2.857 -12.403 2.166 1.00 94.25 128 SER A N 1
ATOM 995 C CA . SER A 1 128 ? -2.890 -11.544 0.976 1.00 94.25 128 SER A CA 1
ATOM 996 C C . SER A 1 128 ? -1.728 -11.733 -0.005 1.00 94.25 128 SER A C 1
ATOM 998 O O . SER A 1 128 ? -1.750 -11.124 -1.072 1.00 94.25 128 SER A O 1
ATOM 1000 N N . GLU A 1 129 ? -0.699 -12.509 0.361 1.00 93.12 129 GLU A N 1
ATOM 1001 C CA . GLU A 1 129 ? 0.537 -12.687 -0.424 1.00 93.12 129 GLU A CA 1
ATOM 1002 C C . GLU A 1 129 ? 1.163 -11.352 -0.877 1.00 93.12 129 GLU A C 1
ATOM 1004 O O . GLU A 1 129 ? 1.716 -11.228 -1.971 1.00 93.12 129 GLU A O 1
ATOM 1009 N N . ILE A 1 130 ? 1.091 -10.333 -0.012 1.00 94.81 130 ILE A N 1
ATOM 1010 C CA . ILE A 1 130 ? 1.332 -8.934 -0.382 1.00 94.81 130 ILE A CA 1
ATOM 1011 C C . ILE A 1 130 ? 2.691 -8.682 -1.043 1.00 94.81 130 ILE A C 1
ATOM 1013 O O . ILE A 1 130 ? 2.768 -7.946 -2.022 1.00 94.81 130 ILE A O 1
ATOM 1017 N N . LEU A 1 131 ? 3.759 -9.323 -0.560 1.00 93.81 131 LEU A N 1
ATOM 1018 C CA . LEU A 1 131 ? 5.089 -9.195 -1.158 1.00 93.81 131 LEU A CA 1
ATOM 1019 C C . LEU A 1 131 ? 5.124 -9.748 -2.587 1.00 93.81 131 LEU A C 1
ATOM 1021 O O . LEU A 1 131 ? 5.723 -9.127 -3.460 1.00 93.81 131 LEU A O 1
ATOM 1025 N N . MET A 1 132 ? 4.473 -10.889 -2.835 1.00 94.31 132 MET A N 1
ATOM 1026 C CA . MET A 1 132 ? 4.379 -11.468 -4.177 1.00 94.31 132 MET A CA 1
ATOM 1027 C C . MET A 1 132 ? 3.581 -10.548 -5.099 1.00 94.31 132 MET A C 1
ATOM 1029 O O . MET A 1 132 ? 4.065 -10.224 -6.177 1.00 94.31 132 MET A O 1
ATOM 1033 N N . GLY A 1 133 ? 2.433 -10.041 -4.636 1.00 95.88 133 GLY A N 1
ATOM 1034 C CA . GLY A 1 133 ? 1.616 -9.097 -5.400 1.00 95.88 133 GLY A CA 1
ATOM 1035 C C . GLY A 1 133 ? 2.364 -7.811 -5.772 1.00 95.88 133 GLY A C 1
ATOM 1036 O O . GLY A 1 133 ? 2.285 -7.365 -6.914 1.00 95.88 133 GLY A O 1
ATOM 1037 N N . LEU A 1 134 ? 3.141 -7.235 -4.847 1.00 96.12 134 LEU A N 1
ATOM 1038 C CA . LEU A 1 134 ? 4.005 -6.080 -5.133 1.00 96.12 134 LEU A CA 1
ATOM 1039 C C . LEU A 1 134 ? 5.104 -6.420 -6.151 1.00 96.12 134 LEU A C 1
ATOM 1041 O O . LEU A 1 134 ? 5.396 -5.617 -7.035 1.00 96.12 134 LEU A O 1
ATOM 1045 N N . GLY A 1 135 ? 5.695 -7.614 -6.057 1.00 95.50 135 GLY A N 1
ATOM 1046 C CA . GLY A 1 135 ? 6.693 -8.073 -7.019 1.00 95.50 135 GLY A CA 1
ATOM 1047 C C . GLY A 1 135 ? 6.124 -8.291 -8.418 1.00 95.50 135 GLY A C 1
ATOM 1048 O O . GLY A 1 135 ? 6.714 -7.823 -9.389 1.00 95.50 135 GLY A O 1
ATOM 1049 N N . ASP A 1 136 ? 4.959 -8.928 -8.527 1.00 96.62 136 ASP A N 1
ATOM 1050 C CA . ASP A 1 136 ? 4.274 -9.139 -9.804 1.00 96.62 136 ASP A CA 1
ATOM 1051 C C . ASP A 1 136 ? 3.866 -7.803 -10.451 1.00 96.62 136 ASP A C 1
ATOM 1053 O O . ASP A 1 136 ? 3.984 -7.657 -11.666 1.00 96.62 136 ASP A O 1
ATOM 1057 N N . LEU A 1 137 ? 3.479 -6.791 -9.660 1.00 95.94 137 LEU A N 1
ATOM 1058 C CA . LEU A 1 137 ? 3.242 -5.433 -10.169 1.00 95.94 137 LEU A CA 1
ATOM 1059 C C . LEU A 1 137 ? 4.509 -4.792 -10.745 1.00 95.94 137 LEU A C 1
ATOM 1061 O O . LEU A 1 137 ? 4.446 -4.171 -11.809 1.00 95.94 137 LEU A O 1
ATOM 1065 N N . CYS A 1 138 ? 5.649 -4.923 -10.060 1.00 96.06 138 CYS A N 1
ATOM 1066 C CA . CYS A 1 138 ? 6.926 -4.435 -10.577 1.00 96.06 138 CYS A CA 1
ATOM 1067 C C . CYS A 1 138 ? 7.295 -5.138 -11.888 1.00 96.06 138 CYS A C 1
ATOM 1069 O O . CYS A 1 138 ? 7.635 -4.459 -12.851 1.00 96.06 138 CYS A O 1
ATOM 1071 N N . ILE A 1 139 ? 7.185 -6.469 -11.937 1.00 96.31 139 ILE A N 1
ATOM 1072 C CA . ILE A 1 139 ? 7.481 -7.281 -13.128 1.00 96.31 139 ILE A CA 1
ATOM 1073 C C . ILE A 1 139 ? 6.607 -6.842 -14.299 1.00 96.31 139 ILE A C 1
ATOM 1075 O O . ILE A 1 139 ? 7.147 -6.450 -15.327 1.00 96.31 139 ILE A O 1
ATOM 1079 N N . ALA A 1 140 ? 5.284 -6.802 -14.115 1.00 95.88 140 ALA A N 1
ATOM 1080 C CA . ALA A 1 140 ? 4.356 -6.388 -15.164 1.00 95.88 140 ALA A CA 1
ATOM 1081 C C . ALA A 1 140 ? 4.680 -4.980 -15.687 1.00 95.88 140 ALA A C 1
ATOM 1083 O O . ALA A 1 140 ? 4.699 -4.750 -16.890 1.00 95.88 140 ALA A O 1
ATOM 1084 N N . THR A 1 141 ? 5.016 -4.047 -14.791 1.00 94.88 141 THR A N 1
ATOM 1085 C CA . THR A 1 141 ? 5.364 -2.671 -15.178 1.00 94.88 141 THR A CA 1
ATOM 1086 C C . THR A 1 141 ? 6.680 -2.605 -15.964 1.00 94.88 141 THR A C 1
ATOM 1088 O O . THR A 1 141 ? 6.802 -1.799 -16.881 1.00 94.88 141 THR A O 1
ATOM 1091 N N . ILE A 1 142 ? 7.662 -3.449 -15.630 1.00 94.69 142 ILE A N 1
ATOM 1092 C CA . ILE A 1 142 ? 8.937 -3.549 -16.357 1.00 94.69 142 ILE A CA 1
ATOM 1093 C C . ILE A 1 142 ? 8.728 -4.183 -17.738 1.00 94.69 142 ILE A C 1
ATOM 1095 O O . ILE A 1 142 ? 9.265 -3.677 -18.719 1.00 94.69 142 ILE A O 1
ATOM 1099 N N . GLU A 1 143 ? 7.938 -5.256 -17.821 1.00 93.94 143 GLU A N 1
ATOM 1100 C CA . GLU A 1 143 ? 7.626 -5.959 -19.073 1.00 93.94 143 GLU A CA 1
ATOM 1101 C C . GLU A 1 143 ? 6.803 -5.101 -20.042 1.00 93.94 143 GLU A C 1
ATOM 1103 O O . GLU A 1 143 ? 7.006 -5.175 -21.254 1.00 93.94 143 GLU A O 1
ATOM 1108 N N . GLU A 1 144 ? 5.898 -4.264 -19.523 1.00 91.00 144 GLU A N 1
ATOM 1109 C CA . GLU A 1 144 ? 5.162 -3.272 -20.315 1.00 91.00 144 GLU A CA 1
ATOM 1110 C C . GLU A 1 144 ? 6.101 -2.261 -20.998 1.00 91.00 144 GLU A C 1
ATOM 1112 O O . GLU A 1 144 ? 5.770 -1.753 -22.074 1.00 91.00 144 GLU A O 1
ATOM 1117 N N . GLY A 1 145 ? 7.263 -1.985 -20.391 1.00 85.00 145 GLY A N 1
ATOM 1118 C CA . GLY A 1 145 ? 8.272 -1.054 -20.892 1.00 85.00 145 GLY A CA 1
ATOM 1119 C C . GLY A 1 145 ? 7.746 0.369 -21.100 1.00 85.00 145 GLY A C 1
ATOM 1120 O O . GLY A 1 145 ? 6.649 0.740 -20.672 1.00 85.00 145 GLY A O 1
ATOM 1121 N N . SER A 1 146 ? 8.537 1.193 -21.780 1.00 81.00 146 SER A N 1
ATOM 1122 C CA . SER A 1 146 ? 8.167 2.549 -22.187 1.00 81.00 146 SER A CA 1
ATOM 1123 C C . SER A 1 146 ? 7.379 2.502 -23.495 1.00 81.00 146 SER A C 1
ATOM 1125 O O . SER A 1 146 ? 7.938 2.449 -24.591 1.00 81.00 146 SER A O 1
ATOM 1127 N N . SER A 1 147 ? 6.050 2.495 -23.391 1.00 74.31 147 SER A N 1
ATOM 1128 C CA . SER A 1 147 ? 5.150 2.602 -24.547 1.00 74.31 147 SER A CA 1
ATOM 1129 C C . SER A 1 147 ? 5.001 4.052 -25.037 1.00 74.31 147 SER A C 1
ATOM 1131 O O . SER A 1 147 ? 5.425 4.986 -24.367 1.00 74.31 147 SER A O 1
ATOM 1133 N N . LEU A 1 148 ? 4.320 4.269 -26.174 1.00 63.88 148 LEU A N 1
ATOM 1134 C CA . LEU A 1 148 ? 3.840 5.592 -26.640 1.00 63.88 148 LEU A CA 1
ATOM 1135 C C . LEU A 1 148 ? 2.722 6.177 -25.736 1.00 63.88 148 LEU A C 1
ATOM 1137 O O . LEU A 1 148 ? 1.781 6.803 -26.226 1.00 63.88 148 LEU A O 1
ATOM 1141 N N . SER A 1 149 ? 2.776 5.893 -24.439 1.00 67.69 149 SER A N 1
ATOM 1142 C CA . SER A 1 149 ? 1.852 6.379 -23.421 1.00 67.69 149 SER A CA 1
ATOM 1143 C C . SER A 1 149 ? 2.099 7.861 -23.128 1.00 67.69 149 SER A C 1
ATOM 1145 O O . SER A 1 149 ? 3.177 8.383 -23.405 1.00 67.69 149 SER A O 1
ATOM 1147 N N . ASP A 1 150 ? 1.091 8.546 -22.587 1.00 80.69 150 ASP A N 1
ATOM 1148 C CA . ASP A 1 150 ? 1.235 9.936 -22.135 1.00 80.69 150 ASP A CA 1
ATOM 1149 C C . ASP A 1 150 ? 2.273 10.023 -20.994 1.00 80.69 150 ASP A C 1
ATOM 1151 O O . ASP A 1 150 ? 2.437 9.071 -20.225 1.00 80.69 150 ASP A O 1
ATOM 1155 N N . GLU A 1 151 ? 2.952 11.167 -20.859 1.00 87.00 151 GLU A N 1
ATOM 1156 C CA . GLU A 1 151 ? 3.977 11.425 -19.830 1.00 87.00 151 GLU A CA 1
ATOM 1157 C C . GLU A 1 151 ? 3.439 11.154 -18.415 1.00 87.00 151 GLU A C 1
ATOM 1159 O O . GLU A 1 151 ? 4.169 10.728 -17.518 1.00 87.00 151 GLU A O 1
ATOM 1164 N N . GLU A 1 152 ? 2.142 11.389 -18.204 1.00 86.81 152 GLU A N 1
ATOM 1165 C CA . GLU A 1 152 ? 1.481 11.100 -16.935 1.00 86.81 152 GLU A CA 1
ATOM 1166 C C . GLU A 1 152 ? 1.441 9.597 -16.632 1.00 86.81 152 GLU A C 1
ATOM 1168 O O . GLU A 1 152 ? 1.753 9.199 -15.513 1.00 86.81 152 GLU A O 1
ATOM 1173 N N . GLU A 1 153 ? 1.123 8.752 -17.610 1.00 87.31 153 GLU A N 1
ATOM 1174 C CA . GLU A 1 153 ? 1.060 7.302 -17.417 1.00 87.31 153 GLU A CA 1
ATOM 1175 C C . GLU A 1 153 ? 2.453 6.716 -17.148 1.00 87.31 153 GLU A C 1
ATOM 1177 O O . GLU A 1 153 ? 2.608 5.874 -16.263 1.00 87.31 153 GLU A O 1
ATOM 1182 N N . GLU A 1 154 ? 3.480 7.220 -17.837 1.00 89.94 154 GLU A N 1
ATOM 1183 C CA . GLU A 1 154 ? 4.878 6.864 -17.570 1.00 89.94 154 GLU A CA 1
ATOM 1184 C C . GLU A 1 154 ? 5.282 7.238 -16.134 1.00 89.94 154 GLU A C 1
ATOM 1186 O O . GLU A 1 154 ? 5.850 6.415 -15.409 1.00 89.94 154 GLU A O 1
ATOM 1191 N N . ARG A 1 155 ? 4.905 8.439 -15.663 1.00 91.25 155 ARG A N 1
ATOM 1192 C CA . ARG A 1 155 ? 5.136 8.852 -14.269 1.00 91.25 155 ARG A CA 1
ATOM 1193 C C . ARG A 1 155 ? 4.469 7.898 -13.279 1.00 91.25 155 ARG A C 1
ATOM 1195 O O . ARG A 1 155 ? 5.106 7.497 -12.307 1.00 91.25 155 ARG A O 1
ATOM 1202 N N . LEU A 1 156 ? 3.215 7.511 -13.522 1.00 91.88 156 LEU A N 1
ATOM 1203 C CA . LEU A 1 156 ? 2.494 6.585 -12.643 1.00 91.88 156 LEU A CA 1
ATOM 1204 C C . LEU A 1 156 ? 3.159 5.199 -12.587 1.00 91.88 156 LEU A C 1
ATOM 1206 O O . LEU A 1 156 ? 3.140 4.558 -11.535 1.00 91.88 156 LEU A O 1
ATOM 1210 N N . ARG A 1 157 ? 3.771 4.736 -13.685 1.00 92.75 157 ARG A N 1
ATOM 1211 C CA . ARG A 1 157 ? 4.549 3.485 -13.713 1.00 92.75 157 ARG A CA 1
ATOM 1212 C C . ARG A 1 157 ? 5.813 3.582 -12.856 1.00 92.75 157 ARG A C 1
ATOM 1214 O O . ARG A 1 157 ? 6.087 2.658 -12.090 1.00 92.75 157 ARG A O 1
ATOM 1221 N N . TYR A 1 158 ? 6.536 4.703 -12.910 1.00 94.06 158 TYR A N 1
ATOM 1222 C CA . TYR A 1 158 ? 7.681 4.938 -12.019 1.00 94.06 158 TYR A CA 1
ATOM 1223 C C . TYR A 1 158 ? 7.271 4.951 -10.549 1.00 94.06 158 TYR A C 1
ATOM 1225 O O . TYR A 1 158 ? 7.856 4.222 -9.749 1.00 94.06 158 TYR A O 1
ATOM 1233 N N . GLU A 1 159 ? 6.225 5.712 -10.215 1.00 95.12 159 GLU A N 1
ATOM 1234 C CA . GLU A 1 159 ? 5.693 5.784 -8.852 1.00 95.12 159 GLU A CA 1
ATOM 1235 C C . GLU A 1 159 ? 5.271 4.394 -8.351 1.00 95.12 159 GLU A C 1
ATOM 1237 O O . GLU A 1 159 ? 5.524 4.043 -7.201 1.00 95.12 159 GLU A O 1
ATOM 1242 N N . ARG A 1 160 ? 4.679 3.555 -9.213 1.00 95.56 160 ARG A N 1
ATOM 1243 C CA . ARG A 1 160 ? 4.291 2.183 -8.855 1.00 95.56 160 ARG A CA 1
ATOM 1244 C C . ARG A 1 160 ? 5.492 1.320 -8.463 1.00 95.56 160 ARG A C 1
ATOM 1246 O O . ARG A 1 160 ? 5.425 0.651 -7.431 1.00 95.56 160 ARG A O 1
ATOM 1253 N N . ILE A 1 161 ? 6.566 1.320 -9.257 1.00 95.94 161 ILE A N 1
ATOM 1254 C CA . ILE A 1 161 ? 7.789 0.550 -8.961 1.00 95.94 161 ILE A CA 1
ATOM 1255 C C . ILE A 1 161 ? 8.442 1.065 -7.672 1.00 95.94 161 ILE A C 1
ATOM 1257 O O . ILE A 1 161 ? 8.831 0.268 -6.811 1.00 95.94 161 ILE A O 1
ATOM 1261 N N . GLU A 1 162 ? 8.531 2.389 -7.523 1.00 95.81 162 GLU A N 1
ATOM 1262 C CA . GLU A 1 162 ? 9.118 3.038 -6.351 1.00 95.81 162 GLU A CA 1
ATOM 1263 C C . GLU A 1 162 ? 8.372 2.671 -5.071 1.00 95.81 162 GLU A C 1
ATOM 1265 O O . GLU A 1 162 ? 8.954 2.085 -4.155 1.00 95.81 162 GLU A O 1
ATOM 1270 N N . ASN A 1 163 ? 7.067 2.929 -5.034 1.00 96.88 163 ASN A N 1
ATOM 1271 C CA . ASN A 1 163 ? 6.243 2.670 -3.860 1.00 96.88 163 ASN A CA 1
ATOM 1272 C C . ASN A 1 163 ? 6.220 1.183 -3.503 1.00 96.88 163 ASN A C 1
ATOM 1274 O O . ASN A 1 163 ? 6.317 0.837 -2.327 1.00 96.88 163 ASN A O 1
ATOM 1278 N N . SER A 1 164 ? 6.142 0.294 -4.500 1.00 96.50 164 SER A N 1
ATOM 1279 C CA . SER A 1 164 ? 6.161 -1.153 -4.258 1.00 96.50 164 SER A CA 1
ATOM 1280 C C . SER A 1 164 ? 7.464 -1.587 -3.595 1.00 96.50 164 SER A C 1
ATOM 1282 O O . SER A 1 164 ? 7.454 -2.360 -2.638 1.00 96.50 164 SER A O 1
ATOM 1284 N N . SER A 1 165 ? 8.586 -1.036 -4.055 1.00 94.88 165 SER A N 1
ATOM 1285 C CA . SER A 1 165 ? 9.913 -1.311 -3.502 1.00 94.88 165 SER A CA 1
ATOM 1286 C C . SER A 1 165 ? 10.077 -0.767 -2.084 1.00 94.88 165 SER A C 1
ATOM 1288 O O . SER A 1 165 ? 10.588 -1.471 -1.213 1.00 94.88 165 SER A O 1
ATOM 1290 N N . LEU A 1 166 ? 9.589 0.446 -1.822 1.00 94.56 166 LEU A N 1
ATOM 1291 C CA . LEU A 1 166 ? 9.601 1.042 -0.485 1.00 94.56 166 LEU A CA 1
ATOM 1292 C C . LEU A 1 166 ? 8.772 0.224 0.508 1.00 94.56 166 LEU A C 1
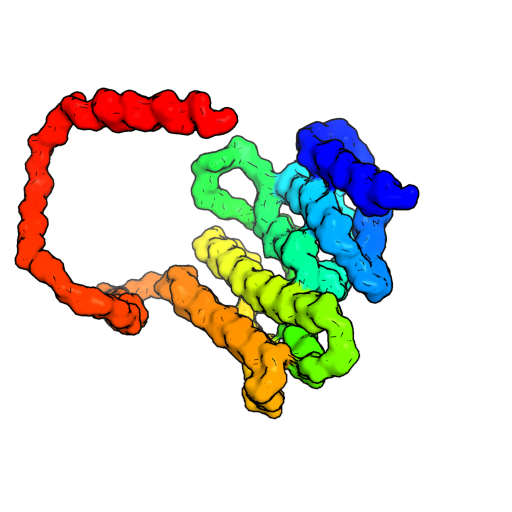ATOM 1294 O O . LEU A 1 166 ? 9.258 -0.107 1.584 1.00 94.56 166 LEU A O 1
ATOM 1298 N N . VAL A 1 167 ? 7.565 -0.195 0.126 1.00 95.25 167 VAL A N 1
ATOM 1299 C CA . VAL A 1 167 ? 6.701 -1.014 0.994 1.00 95.25 167 VAL A CA 1
ATOM 1300 C C . VAL A 1 167 ? 7.328 -2.371 1.274 1.00 95.25 167 VAL A C 1
ATOM 1302 O O . VAL A 1 167 ? 7.288 -2.845 2.405 1.00 95.25 167 VAL A O 1
ATOM 1305 N N . MET A 1 168 ? 7.944 -2.990 0.268 1.00 94.06 168 MET A N 1
ATOM 1306 C CA . MET A 1 168 ? 8.706 -4.228 0.420 1.00 94.06 168 MET A CA 1
ATOM 1307 C C . MET A 1 168 ? 9.819 -4.094 1.475 1.00 94.06 168 MET A C 1
ATOM 1309 O O . MET A 1 168 ? 9.972 -4.971 2.335 1.00 94.06 168 MET A O 1
ATOM 1313 N N . ILE A 1 169 ? 10.555 -2.977 1.453 1.00 91.69 169 ILE A N 1
ATOM 1314 C CA . ILE A 1 169 ? 11.591 -2.657 2.443 1.00 91.69 169 ILE A CA 1
ATOM 1315 C C . ILE A 1 169 ? 10.973 -2.436 3.827 1.00 91.69 169 ILE A C 1
ATOM 1317 O O . ILE A 1 169 ? 11.401 -3.060 4.801 1.00 91.69 169 ILE A O 1
ATOM 1321 N N . ASP A 1 170 ? 9.970 -1.567 3.926 1.00 91.88 170 ASP A N 1
ATOM 1322 C CA . ASP A 1 170 ? 9.395 -1.133 5.199 1.00 91.88 170 ASP A CA 1
ATOM 1323 C C . ASP A 1 170 ? 8.629 -2.254 5.901 1.00 91.88 170 ASP A C 1
ATOM 1325 O O . ASP A 1 170 ? 8.777 -2.436 7.111 1.00 91.88 170 ASP A O 1
ATOM 1329 N N . LEU A 1 171 ? 7.892 -3.075 5.150 1.00 92.06 171 LEU A N 1
ATOM 1330 C CA . LEU A 1 171 ? 7.226 -4.264 5.672 1.00 92.06 171 LEU A CA 1
ATOM 1331 C C . LEU A 1 171 ? 8.248 -5.268 6.213 1.00 92.06 171 LEU A C 1
ATOM 1333 O O . LEU A 1 171 ? 8.115 -5.732 7.346 1.00 92.06 171 LEU A O 1
ATOM 1337 N N . THR A 1 172 ? 9.313 -5.543 5.452 1.00 90.88 172 THR A N 1
ATOM 1338 C CA . THR A 1 172 ? 10.384 -6.444 5.899 1.00 90.88 172 THR A CA 1
ATOM 1339 C C . THR A 1 172 ? 11.057 -5.908 7.164 1.00 90.88 172 THR A C 1
ATOM 1341 O O . THR A 1 172 ? 11.219 -6.639 8.141 1.00 90.88 172 THR A O 1
ATOM 1344 N N . ARG A 1 173 ? 11.397 -4.614 7.205 1.00 87.75 173 ARG A N 1
ATOM 1345 C CA . ARG A 1 173 ? 11.962 -3.967 8.400 1.00 87.75 173 ARG A CA 1
ATOM 1346 C C . ARG A 1 173 ? 11.028 -4.078 9.594 1.00 87.75 173 ARG A C 1
ATOM 1348 O O . ARG A 1 173 ? 11.484 -4.418 10.684 1.00 87.75 173 ARG A O 1
ATOM 1355 N N . ARG A 1 174 ? 9.732 -3.831 9.398 1.00 88.44 174 ARG A N 1
ATOM 1356 C CA . ARG A 1 174 ? 8.727 -3.923 10.458 1.00 88.44 174 ARG A CA 1
ATOM 1357 C C . ARG A 1 174 ? 8.629 -5.343 11.013 1.00 88.44 174 ARG A C 1
ATOM 1359 O O . ARG A 1 174 ? 8.646 -5.522 12.229 1.00 88.44 174 ARG A O 1
ATOM 1366 N N . VAL A 1 1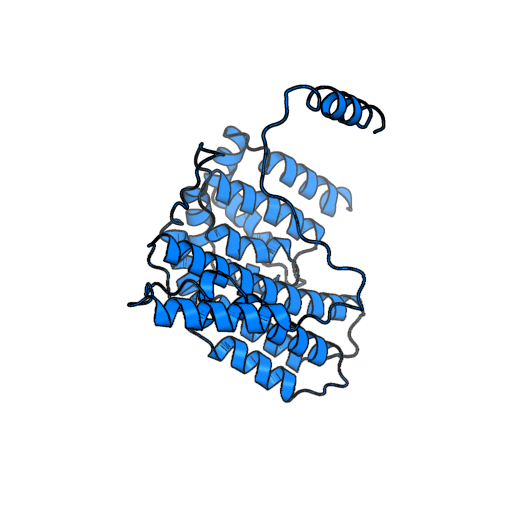75 ? 8.610 -6.352 10.145 1.00 88.69 175 VAL A N 1
ATOM 1367 C CA . VAL A 1 175 ? 8.610 -7.772 10.532 1.00 88.69 175 VAL A CA 1
ATOM 1368 C C . VAL A 1 175 ? 9.876 -8.152 11.303 1.00 88.69 175 VAL A C 1
ATOM 1370 O O . VAL A 1 175 ? 9.790 -8.841 12.323 1.00 88.69 175 VAL A O 1
ATOM 1373 N N . LEU A 1 176 ? 11.047 -7.671 10.875 1.00 86.56 176 LEU A N 1
ATOM 1374 C CA . LEU A 1 176 ? 12.310 -7.905 11.581 1.00 86.56 176 LEU A CA 1
ATOM 1375 C C . LEU A 1 176 ? 12.322 -7.239 12.965 1.00 86.56 176 LEU A C 1
ATOM 1377 O O . LEU A 1 176 ? 12.731 -7.870 13.937 1.00 86.56 176 LEU A O 1
ATOM 1381 N N . GLN A 1 177 ? 11.825 -6.003 13.085 1.00 85.00 177 GLN A N 1
ATOM 1382 C CA . GLN A 1 177 ? 11.684 -5.311 14.375 1.00 85.00 177 GLN A CA 1
ATOM 1383 C C . GLN A 1 177 ? 10.761 -6.077 15.332 1.00 85.00 177 GLN A C 1
ATOM 1385 O O . GLN A 1 177 ? 11.107 -6.279 16.495 1.00 85.00 177 GLN A O 1
ATOM 1390 N N . LEU A 1 178 ? 9.605 -6.541 14.845 1.00 85.88 178 LEU A N 1
ATOM 1391 C CA . LEU A 1 178 ? 8.665 -7.343 15.634 1.00 85.88 178 LEU A CA 1
ATOM 1392 C C . LEU A 1 178 ? 9.281 -8.684 16.061 1.00 85.88 178 LEU A C 1
ATOM 1394 O O . LEU A 1 178 ? 9.133 -9.092 17.213 1.00 85.88 178 LEU A O 1
ATOM 1398 N N . SER A 1 179 ? 10.044 -9.327 15.176 1.00 85.50 179 SER A N 1
ATOM 1399 C CA . SER A 1 179 ? 10.768 -10.564 15.494 1.00 85.50 179 SER A CA 1
ATOM 1400 C C . SER A 1 179 ? 11.838 -10.350 16.572 1.00 85.50 179 SER A C 1
ATOM 1402 O O . SER A 1 179 ? 11.988 -11.181 17.467 1.00 85.50 179 SER A O 1
ATOM 1404 N N . GLN A 1 180 ? 12.551 -9.218 16.550 1.00 82.81 180 GLN A N 1
ATOM 1405 C CA . GLN A 1 180 ? 13.506 -8.857 17.607 1.00 82.81 180 GLN A CA 1
ATOM 1406 C C . GLN A 1 180 ? 12.833 -8.578 18.952 1.00 82.81 180 GLN A C 1
ATOM 1408 O O . GLN A 1 180 ? 13.414 -8.858 19.998 1.00 82.81 180 GLN A O 1
ATOM 1413 N N . ALA A 1 181 ? 11.594 -8.086 18.931 1.00 83.44 181 ALA A N 1
ATOM 1414 C CA . ALA A 1 181 ? 10.745 -7.970 20.112 1.00 83.44 181 ALA A CA 1
ATOM 1415 C C . ALA A 1 181 ? 10.128 -9.318 20.556 1.00 83.44 181 ALA A C 1
ATOM 1417 O O . ALA A 1 181 ? 9.276 -9.340 21.442 1.00 83.44 181 ALA A O 1
ATOM 1418 N N . HIS A 1 182 ? 10.584 -10.442 19.987 1.00 85.12 182 HIS A N 1
ATOM 1419 C CA . HIS A 1 182 ? 10.147 -11.812 20.272 1.00 85.12 182 HIS A CA 1
ATOM 1420 C C . HIS A 1 182 ? 8.707 -12.147 19.852 1.00 85.12 182 HIS A C 1
ATOM 1422 O O . HIS A 1 182 ? 8.139 -13.131 20.332 1.00 85.12 182 HIS A O 1
ATOM 1428 N N . TYR A 1 183 ? 8.125 -11.387 18.922 1.00 87.00 183 TYR A N 1
ATOM 1429 C CA . TYR A 1 183 ? 6.853 -11.754 18.303 1.00 87.00 183 TYR A CA 1
ATOM 1430 C C . TYR A 1 183 ? 7.071 -12.708 17.130 1.00 87.00 183 TYR A C 1
ATOM 1432 O O . TYR A 1 183 ? 7.990 -12.545 16.331 1.00 87.00 183 TYR A O 1
ATOM 1440 N N . THR A 1 184 ? 6.214 -13.724 17.023 1.00 88.38 184 THR A N 1
ATOM 1441 C CA . THR A 1 184 ? 6.241 -14.645 15.881 1.00 88.38 184 THR A CA 1
ATOM 1442 C C . THR A 1 184 ? 5.537 -13.990 14.705 1.00 88.38 184 THR A C 1
ATOM 1444 O O . THR A 1 184 ? 4.349 -13.688 14.796 1.00 88.38 184 THR A O 1
ATOM 1447 N N . MET A 1 185 ? 6.268 -13.788 13.611 1.00 90.81 185 MET A N 1
ATOM 1448 C CA . MET A 1 185 ? 5.737 -13.214 12.380 1.00 90.81 185 MET A CA 1
ATOM 1449 C C . MET A 1 185 ? 5.712 -14.256 11.255 1.00 90.81 185 MET A C 1
ATOM 1451 O O . MET A 1 185 ? 6.610 -15.099 11.194 1.00 90.81 185 MET A O 1
ATOM 1455 N N . PRO A 1 186 ? 4.717 -14.205 10.353 1.00 91.50 186 PRO A N 1
ATOM 1456 C CA . PRO A 1 186 ? 4.678 -15.047 9.165 1.00 91.50 186 PRO A CA 1
ATOM 1457 C C . PRO A 1 186 ? 5.911 -14.838 8.282 1.00 91.50 186 PRO A C 1
ATOM 1459 O O . PRO A 1 186 ? 6.268 -13.706 7.946 1.00 91.50 186 PRO A O 1
ATOM 1462 N N . GLU A 1 187 ? 6.545 -15.936 7.870 1.00 87.44 187 GLU A N 1
ATOM 1463 C CA . GLU A 1 187 ? 7.752 -15.896 7.038 1.00 87.44 187 GLU A CA 1
ATOM 1464 C C . GLU A 1 187 ? 7.498 -15.227 5.681 1.00 87.44 187 GLU A C 1
ATOM 1466 O O . GLU A 1 187 ? 8.350 -14.506 5.175 1.00 87.44 187 GLU A O 1
ATOM 1471 N N . ASN A 1 188 ? 6.303 -15.383 5.111 1.00 89.62 188 ASN A N 1
ATOM 1472 C CA . ASN A 1 188 ? 5.946 -14.803 3.817 1.00 89.62 188 ASN A CA 1
ATOM 1473 C C . ASN A 1 188 ? 5.776 -13.271 3.824 1.00 89.62 188 ASN A C 1
ATOM 1475 O O . ASN A 1 188 ? 5.563 -12.696 2.760 1.00 89.62 188 ASN A O 1
ATOM 1479 N N . LEU A 1 189 ? 5.888 -12.611 4.984 1.00 90.56 189 LEU A N 1
ATOM 1480 C CA . LEU A 1 189 ? 5.961 -11.148 5.111 1.00 90.56 189 LEU A CA 1
ATOM 1481 C C . LEU A 1 189 ? 7.403 -10.630 5.195 1.00 90.56 189 LEU A C 1
ATOM 1483 O O . LEU A 1 189 ? 7.629 -9.428 5.326 1.00 90.56 189 LEU A O 1
ATOM 1487 N N . ASN A 1 190 ? 8.382 -11.530 5.118 1.00 87.62 190 ASN A N 1
ATOM 1488 C CA . ASN A 1 190 ? 9.799 -11.219 5.129 1.00 87.62 190 ASN A CA 1
ATOM 1489 C C . ASN A 1 190 ? 10.433 -11.622 3.792 1.00 87.62 190 ASN A C 1
ATOM 1491 O O . ASN A 1 190 ? 10.500 -12.805 3.452 1.00 87.62 190 ASN A O 1
ATOM 1495 N N . ILE A 1 191 ? 10.977 -10.648 3.060 1.00 85.81 191 ILE A N 1
ATOM 1496 C CA . ILE A 1 191 ? 11.658 -10.892 1.779 1.00 85.81 191 ILE A CA 1
ATOM 1497 C C . ILE A 1 191 ? 12.833 -11.866 1.917 1.00 85.81 191 ILE A C 1
ATOM 1499 O O . ILE A 1 191 ? 13.112 -12.618 0.987 1.00 85.81 191 ILE A O 1
ATOM 1503 N N . PHE A 1 192 ? 13.499 -11.921 3.072 1.00 83.81 192 PHE A N 1
ATOM 1504 C CA . PHE A 1 192 ? 14.589 -12.877 3.288 1.00 83.81 192 PHE A CA 1
ATOM 1505 C C . PHE A 1 192 ? 14.126 -14.331 3.296 1.00 83.81 192 PHE A C 1
ATOM 1507 O O . PHE A 1 192 ? 14.876 -15.213 2.883 1.00 83.81 192 PHE A O 1
ATOM 1514 N N . SER A 1 193 ? 12.896 -14.579 3.737 1.00 82.75 193 SER A N 1
ATOM 1515 C CA . SER A 1 193 ? 12.295 -15.910 3.711 1.00 82.75 193 SER A CA 1
ATOM 1516 C C . SER A 1 193 ? 11.705 -16.248 2.340 1.00 82.75 193 SER A C 1
ATOM 1518 O O . SER A 1 193 ? 11.533 -17.422 2.023 1.00 82.75 193 SER A O 1
ATOM 1520 N N . ASN A 1 194 ? 11.430 -15.241 1.504 1.00 77.62 194 ASN A N 1
ATOM 1521 C CA . ASN A 1 194 ? 10.957 -15.416 0.134 1.00 77.62 194 ASN A CA 1
ATOM 1522 C C . ASN A 1 194 ? 11.787 -14.591 -0.872 1.00 77.62 194 ASN A C 1
ATOM 1524 O O . ASN A 1 194 ? 11.290 -13.624 -1.458 1.00 77.62 194 ASN A O 1
ATOM 1528 N N . PRO A 1 195 ? 13.056 -14.975 -1.112 1.00 81.88 195 PRO A N 1
ATOM 1529 C CA . PRO A 1 195 ? 13.925 -14.249 -2.035 1.00 81.88 195 PRO A CA 1
ATOM 1530 C C . PRO A 1 195 ? 13.468 -14.373 -3.495 1.00 81.88 195 PRO A C 1
ATOM 1532 O O . PRO A 1 195 ? 13.897 -13.585 -4.336 1.00 81.88 195 PRO A O 1
ATOM 1535 N N . GLY A 1 196 ? 12.592 -15.339 -3.803 1.00 87.06 196 GLY A N 1
ATOM 1536 C CA . GLY A 1 196 ? 12.093 -15.590 -5.154 1.00 87.06 196 GLY A CA 1
ATOM 1537 C C . GLY A 1 196 ? 11.359 -14.392 -5.749 1.00 87.06 196 GLY A C 1
ATOM 1538 O O . GLY A 1 196 ? 11.523 -14.120 -6.934 1.00 87.06 196 GLY A O 1
ATOM 1539 N N . THR A 1 197 ? 10.620 -13.633 -4.935 1.00 89.50 197 THR A N 1
ATOM 1540 C CA . THR A 1 197 ? 9.942 -12.410 -5.388 1.00 89.50 197 THR A CA 1
ATOM 1541 C C . THR A 1 197 ? 10.943 -11.403 -5.944 1.00 89.50 197 THR A C 1
ATOM 1543 O O . THR A 1 197 ? 10.841 -11.018 -7.103 1.00 89.50 197 THR A O 1
ATOM 1546 N N . ILE A 1 198 ? 11.943 -11.008 -5.151 1.00 89.75 198 ILE A N 1
ATOM 1547 C CA . ILE A 1 198 ? 12.937 -10.018 -5.587 1.00 89.75 198 ILE A CA 1
ATOM 1548 C C . ILE A 1 198 ? 13.818 -10.571 -6.712 1.00 89.75 198 ILE A C 1
ATOM 1550 O O . ILE A 1 198 ? 14.129 -9.835 -7.646 1.00 89.75 198 ILE A O 1
ATOM 1554 N N . GLY A 1 199 ? 14.171 -11.860 -6.661 1.00 91.31 199 GLY A N 1
ATOM 1555 C CA . GLY A 1 199 ? 14.907 -12.532 -7.734 1.00 91.31 199 GLY A CA 1
ATOM 1556 C C . GLY A 1 199 ? 14.191 -12.424 -9.080 1.00 91.31 199 GLY A C 1
ATOM 1557 O O . GLY A 1 199 ? 14.795 -11.986 -10.048 1.00 91.31 199 GLY A O 1
ATOM 1558 N N . ARG A 1 200 ? 12.877 -12.687 -9.125 1.00 94.19 200 ARG A N 1
ATOM 1559 C CA . ARG A 1 200 ? 12.082 -12.556 -10.356 1.00 94.19 200 ARG A CA 1
ATOM 1560 C C . ARG A 1 200 ? 12.058 -11.127 -10.902 1.00 94.19 200 ARG A C 1
ATOM 1562 O O . ARG A 1 200 ? 12.155 -10.952 -12.114 1.00 94.19 200 ARG A O 1
ATOM 1569 N N . ILE A 1 201 ? 11.943 -10.109 -10.042 1.00 93.88 201 ILE A N 1
ATOM 1570 C CA . ILE A 1 201 ? 11.998 -8.709 -10.500 1.00 93.88 201 ILE A CA 1
ATOM 1571 C C . ILE A 1 201 ? 13.396 -8.400 -11.061 1.00 93.88 201 ILE A C 1
ATOM 1573 O O . ILE A 1 201 ? 13.509 -7.746 -12.095 1.00 93.88 201 ILE A O 1
ATOM 1577 N N . MET A 1 202 ? 14.456 -8.895 -10.409 1.00 93.31 202 MET A N 1
ATOM 1578 C CA . MET A 1 202 ? 15.838 -8.730 -10.867 1.00 93.31 202 MET A CA 1
ATOM 1579 C C . MET A 1 202 ? 16.069 -9.376 -12.233 1.00 93.31 202 MET A C 1
ATOM 1581 O O . MET A 1 202 ? 16.595 -8.713 -13.122 1.00 93.31 202 MET A O 1
ATOM 1585 N N . ASP A 1 203 ? 15.655 -10.631 -12.399 1.00 94.94 203 ASP A N 1
ATOM 1586 C CA . ASP A 1 203 ? 15.787 -11.377 -13.651 1.00 94.94 203 ASP A CA 1
ATOM 1587 C C . ASP A 1 203 ? 15.050 -10.646 -14.781 1.00 94.94 203 ASP A C 1
ATOM 1589 O O . ASP A 1 203 ? 15.640 -10.350 -15.816 1.00 94.94 203 ASP A O 1
ATOM 1593 N N . THR A 1 204 ? 13.807 -10.216 -14.529 1.00 95.56 204 THR A N 1
ATOM 1594 C CA . THR A 1 204 ? 13.005 -9.439 -15.493 1.00 95.56 204 THR A CA 1
ATOM 1595 C C . THR A 1 204 ? 13.702 -8.136 -15.897 1.00 95.56 204 THR A C 1
ATOM 1597 O O . THR A 1 204 ? 13.756 -7.787 -17.074 1.00 95.56 204 THR A O 1
ATOM 1600 N N . ALA A 1 205 ? 14.263 -7.402 -14.931 1.00 93.44 205 ALA A N 1
ATOM 1601 C CA . ALA A 1 205 ? 14.945 -6.139 -15.199 1.00 93.44 205 ALA A CA 1
ATOM 1602 C C . ALA A 1 205 ? 16.284 -6.319 -15.938 1.00 93.44 205 ALA A C 1
ATOM 1604 O O . ALA A 1 205 ? 16.686 -5.436 -16.693 1.00 93.44 205 ALA A O 1
ATOM 1605 N N . LEU A 1 206 ? 16.987 -7.433 -15.714 1.00 94.38 206 LEU A N 1
ATOM 1606 C CA . LEU A 1 206 ? 18.250 -7.753 -16.386 1.00 94.38 206 LEU A CA 1
ATOM 1607 C C . LEU A 1 206 ? 18.046 -8.303 -17.801 1.00 94.38 206 LEU A C 1
ATOM 1609 O O . LEU A 1 206 ? 18.876 -8.033 -18.669 1.00 94.38 206 LEU A O 1
ATOM 1613 N N . ASP A 1 207 ? 16.961 -9.044 -18.024 1.00 95.38 207 ASP A N 1
ATOM 1614 C CA . ASP A 1 207 ? 16.579 -9.566 -19.339 1.00 95.38 207 ASP A CA 1
ATOM 1615 C C . ASP A 1 207 ? 15.955 -8.482 -20.242 1.00 95.38 207 ASP A C 1
ATOM 1617 O O . ASP A 1 207 ? 15.916 -8.633 -21.467 1.00 95.38 207 ASP A O 1
ATOM 1621 N N . GLY A 1 208 ? 15.482 -7.379 -19.652 1.00 92.12 208 GLY A N 1
ATOM 1622 C CA . GLY A 1 208 ? 14.918 -6.232 -20.361 1.00 92.12 208 GLY A CA 1
ATOM 1623 C C . GLY A 1 208 ? 15.949 -5.369 -21.106 1.00 92.12 208 GLY A C 1
ATOM 1624 O O . GLY A 1 208 ? 17.159 -5.432 -20.883 1.00 92.12 208 GLY A O 1
ATOM 1625 N N . ASP A 1 209 ? 15.464 -4.494 -21.993 1.00 93.44 209 ASP A N 1
ATOM 1626 C CA . ASP A 1 209 ? 16.320 -3.529 -22.688 1.00 93.44 209 ASP A CA 1
ATOM 1627 C C . ASP A 1 209 ? 16.718 -2.372 -21.757 1.00 93.44 209 ASP A C 1
ATOM 1629 O O . ASP A 1 209 ? 15.920 -1.487 -21.464 1.00 93.44 209 ASP A O 1
ATOM 1633 N N . LEU A 1 210 ? 17.984 -2.323 -21.335 1.00 91.62 210 LEU A N 1
ATOM 1634 C CA . LEU A 1 210 ? 18.522 -1.244 -20.492 1.00 91.62 210 LEU A CA 1
ATOM 1635 C C . LEU A 1 210 ? 18.496 0.148 -21.160 1.00 91.62 210 LEU A C 1
ATOM 1637 O O . LEU A 1 210 ? 18.765 1.159 -20.496 1.00 91.62 210 LEU A O 1
ATOM 1641 N N . SER A 1 211 ? 18.206 0.237 -22.463 1.00 91.50 211 SER A N 1
ATOM 1642 C CA . SER A 1 211 ? 17.937 1.511 -23.135 1.00 91.50 211 SER A CA 1
ATOM 1643 C C . SER A 1 211 ? 16.586 2.116 -22.717 1.00 91.50 211 SER A C 1
ATOM 1645 O O . SER A 1 211 ? 16.461 3.347 -22.670 1.00 91.50 211 SER A O 1
ATOM 1647 N N . ASP A 1 212 ? 15.645 1.280 -22.276 1.00 92.06 212 ASP A N 1
ATOM 1648 C CA . ASP A 1 212 ? 14.340 1.664 -21.752 1.00 92.06 212 ASP A CA 1
ATOM 1649 C C . ASP A 1 212 ? 14.469 2.255 -20.330 1.00 92.06 212 ASP A C 1
ATOM 1651 O O . ASP A 1 212 ? 15.063 1.636 -19.435 1.00 92.06 212 ASP A O 1
ATOM 1655 N N . PRO A 1 213 ? 13.960 3.476 -20.079 1.00 92.12 213 PRO A N 1
ATOM 1656 C CA . PRO A 1 213 ? 14.041 4.088 -18.761 1.00 92.12 213 PRO A CA 1
ATOM 1657 C C . PRO A 1 213 ? 13.258 3.329 -17.680 1.00 92.12 213 PRO A C 1
ATOM 1659 O O . PRO A 1 213 ? 13.746 3.280 -16.550 1.00 92.12 213 PRO A O 1
ATOM 1662 N N . ILE A 1 214 ? 12.132 2.680 -17.995 1.00 92.44 214 ILE A N 1
ATOM 1663 C CA . ILE A 1 214 ? 11.354 1.885 -17.031 1.00 92.44 214 ILE A CA 1
ATOM 1664 C C . ILE A 1 214 ? 12.135 0.654 -16.582 1.00 92.44 214 ILE A C 1
ATOM 1666 O O . ILE A 1 214 ? 12.221 0.396 -15.380 1.00 92.44 214 ILE A O 1
ATOM 1670 N N . VAL A 1 215 ? 12.794 -0.045 -17.508 1.00 93.62 215 VAL A N 1
ATOM 1671 C CA . VAL A 1 215 ? 13.653 -1.194 -17.175 1.00 93.62 215 VAL A CA 1
ATOM 1672 C C . VAL A 1 215 ? 14.792 -0.761 -16.246 1.00 93.62 215 VAL A C 1
ATOM 1674 O O . VAL A 1 215 ? 15.038 -1.396 -15.217 1.00 93.62 215 VAL A O 1
ATOM 1677 N N . ARG A 1 216 ? 15.445 0.376 -16.535 1.00 93.56 216 ARG A N 1
ATOM 1678 C CA . ARG A 1 216 ? 16.487 0.931 -15.650 1.00 93.56 216 ARG A CA 1
ATOM 1679 C C . ARG A 1 216 ? 15.951 1.285 -14.268 1.00 93.56 216 ARG A C 1
ATOM 1681 O O . ARG A 1 216 ? 16.620 1.002 -13.275 1.00 93.56 216 ARG A O 1
ATOM 1688 N N . VAL A 1 217 ? 14.778 1.913 -14.193 1.00 93.06 217 VAL A N 1
ATOM 1689 C CA . VAL A 1 217 ? 14.136 2.262 -12.917 1.00 93.06 217 VAL A CA 1
ATOM 1690 C C . VAL A 1 217 ? 13.825 1.001 -12.115 1.00 93.06 217 VAL A C 1
ATOM 1692 O O . VAL A 1 217 ? 14.163 0.959 -10.931 1.00 93.06 217 VAL A O 1
ATOM 1695 N N . GLY A 1 218 ? 13.283 -0.037 -12.757 1.00 91.56 218 GLY A N 1
ATOM 1696 C CA . GLY A 1 218 ? 13.067 -1.354 -12.158 1.00 91.56 218 GLY A CA 1
ATOM 1697 C C . GLY A 1 218 ? 14.342 -1.934 -11.550 1.00 91.56 218 GLY A C 1
ATOM 1698 O O . GLY A 1 218 ? 14.371 -2.261 -10.363 1.00 91.56 218 GLY A O 1
ATOM 1699 N N . LEU A 1 219 ? 15.431 -1.969 -12.325 1.00 93.25 219 LEU A N 1
ATOM 1700 C CA . LEU A 1 219 ? 16.719 -2.483 -11.859 1.00 93.25 219 LEU A CA 1
ATOM 1701 C C . LEU A 1 219 ? 17.272 -1.685 -10.668 1.00 93.25 219 LEU A C 1
ATOM 1703 O O . LEU A 1 219 ? 17.712 -2.274 -9.681 1.00 93.25 219 LEU A O 1
ATOM 1707 N N . ILE A 1 220 ? 17.232 -0.349 -10.735 1.00 94.06 220 ILE A N 1
ATOM 1708 C CA . ILE A 1 220 ? 17.689 0.527 -9.644 1.00 94.06 220 ILE A CA 1
ATOM 1709 C C . ILE A 1 220 ? 16.928 0.217 -8.355 1.00 94.06 220 ILE A C 1
ATOM 1711 O O . ILE A 1 220 ? 17.538 0.104 -7.293 1.00 94.06 220 ILE A O 1
ATOM 1715 N N . HIS A 1 221 ? 15.611 0.055 -8.436 1.00 92.12 221 HIS A N 1
ATOM 1716 C CA . HIS A 1 221 ? 14.784 -0.157 -7.256 1.00 92.12 221 HIS A CA 1
ATOM 1717 C C . HIS A 1 221 ? 14.982 -1.537 -6.639 1.00 92.12 221 HIS A C 1
ATOM 1719 O O . HIS A 1 221 ? 15.122 -1.634 -5.424 1.00 92.12 221 HIS A O 1
ATOM 1725 N N . VAL A 1 222 ? 15.106 -2.587 -7.451 1.00 91.19 222 VAL A N 1
ATOM 1726 C CA . VAL A 1 222 ? 15.462 -3.926 -6.961 1.00 91.19 222 VAL A CA 1
ATOM 1727 C C . VAL A 1 222 ? 16.810 -3.918 -6.243 1.00 91.19 222 VAL A C 1
ATOM 1729 O O . VAL A 1 222 ? 16.939 -4.462 -5.144 1.00 91.19 222 VAL A O 1
ATOM 1732 N N . LEU A 1 223 ? 17.816 -3.259 -6.824 1.00 91.31 223 LEU A N 1
ATOM 1733 C CA . LEU A 1 223 ? 19.122 -3.110 -6.184 1.00 91.31 223 LEU A CA 1
ATOM 1734 C C . LEU A 1 223 ? 19.027 -2.298 -4.889 1.00 91.31 223 LEU A C 1
ATOM 1736 O O . LEU A 1 223 ? 19.664 -2.662 -3.902 1.00 91.31 223 LEU A O 1
ATOM 1740 N N . ASN A 1 224 ? 18.205 -1.247 -4.855 1.00 90.12 224 ASN A N 1
ATOM 1741 C CA . ASN A 1 224 ? 17.955 -0.476 -3.639 1.00 90.12 224 ASN A CA 1
ATOM 1742 C C . ASN A 1 224 ? 17.302 -1.331 -2.549 1.00 90.12 224 ASN A C 1
ATOM 1744 O O . ASN A 1 224 ? 17.746 -1.254 -1.408 1.00 90.12 224 ASN A O 1
ATOM 1748 N N . VAL A 1 225 ? 16.326 -2.190 -2.875 1.00 87.88 225 VAL A N 1
ATOM 1749 C CA . VAL A 1 225 ? 15.738 -3.137 -1.907 1.00 87.88 225 VAL A CA 1
ATOM 1750 C C . VAL A 1 225 ? 16.827 -4.012 -1.291 1.00 87.88 225 VAL A C 1
ATOM 1752 O O . VAL A 1 225 ? 16.907 -4.118 -0.067 1.00 87.88 225 VAL A O 1
ATOM 1755 N N . PHE A 1 226 ? 17.715 -4.582 -2.110 1.00 84.88 226 PHE A N 1
ATOM 1756 C CA . PHE A 1 226 ? 18.838 -5.369 -1.602 1.00 84.88 226 PHE A CA 1
ATOM 1757 C C . PHE A 1 226 ? 19.782 -4.552 -0.724 1.00 84.88 226 PHE A C 1
ATOM 1759 O O . PHE A 1 226 ? 20.117 -4.998 0.368 1.00 84.88 226 PHE A O 1
ATOM 1766 N N . ILE A 1 227 ? 20.215 -3.373 -1.171 1.00 85.81 227 ILE A N 1
ATOM 1767 C CA . ILE A 1 227 ? 21.148 -2.526 -0.418 1.00 85.81 227 ILE A CA 1
ATOM 1768 C C . ILE A 1 227 ? 20.533 -2.134 0.924 1.00 85.81 227 ILE A C 1
ATOM 1770 O O . ILE A 1 227 ? 21.144 -2.349 1.968 1.00 85.81 227 ILE A O 1
ATOM 1774 N N . GLU A 1 228 ? 19.320 -1.593 0.918 1.00 85.62 228 GLU A N 1
ATOM 1775 C CA . GLU A 1 228 ? 18.633 -1.119 2.117 1.00 85.62 228 GLU A CA 1
ATOM 1776 C C . GLU A 1 228 ? 18.388 -2.255 3.109 1.00 85.62 228 GLU A C 1
ATOM 1778 O O . GLU A 1 228 ? 18.631 -2.093 4.307 1.00 85.62 228 GLU A O 1
ATOM 1783 N N . LEU A 1 229 ? 17.960 -3.426 2.636 1.00 80.00 229 LEU A N 1
ATOM 1784 C CA . LEU A 1 229 ? 17.732 -4.567 3.511 1.00 80.00 229 LEU A CA 1
ATOM 1785 C C . LEU A 1 229 ? 19.052 -5.183 4.002 1.00 80.00 229 LEU A C 1
ATOM 1787 O O . LEU A 1 229 ? 19.205 -5.373 5.204 1.00 80.00 229 LEU A O 1
ATOM 1791 N N . LEU A 1 230 ? 20.051 -5.421 3.147 1.00 75.00 230 LEU A N 1
ATOM 1792 C CA . LEU A 1 230 ? 21.346 -6.000 3.553 1.00 75.00 230 LEU A CA 1
ATOM 1793 C C . LEU A 1 230 ? 22.148 -5.097 4.499 1.00 75.00 230 LEU A C 1
ATOM 1795 O O . LEU A 1 230 ? 22.916 -5.597 5.316 1.00 75.00 230 LEU A O 1
ATOM 1799 N N . THR A 1 231 ? 21.968 -3.780 4.412 1.00 72.62 231 THR A N 1
ATOM 1800 C CA . THR A 1 231 ? 22.612 -2.813 5.313 1.00 72.62 231 THR A CA 1
ATOM 1801 C C . THR A 1 231 ? 21.799 -2.500 6.568 1.00 72.62 231 THR A C 1
ATOM 1803 O O . THR A 1 231 ? 22.288 -1.784 7.442 1.00 72.62 231 THR A O 1
ATOM 1806 N N . THR A 1 232 ? 20.582 -3.035 6.702 1.00 67.56 232 THR A N 1
ATOM 1807 C CA . THR A 1 232 ? 19.748 -2.796 7.883 1.00 67.56 232 THR A CA 1
ATOM 1808 C C . THR A 1 232 ? 20.421 -3.399 9.123 1.00 67.56 232 THR A C 1
ATOM 1810 O O . THR A 1 232 ? 20.743 -4.584 9.144 1.00 67.56 232 THR A O 1
ATOM 1813 N N . GLU A 1 233 ? 20.588 -2.605 10.190 1.00 61.25 233 GLU A N 1
ATOM 1814 C CA . GLU A 1 233 ? 21.208 -3.039 11.460 1.00 61.25 233 GLU A CA 1
ATOM 1815 C C . GLU A 1 233 ? 20.583 -4.325 12.022 1.00 61.25 233 GLU A C 1
ATOM 1817 O O . GLU A 1 233 ? 21.275 -5.174 12.584 1.00 61.25 233 GLU A O 1
ATOM 1822 N N . LEU A 1 234 ? 19.284 -4.515 11.778 1.00 58.72 234 LEU A N 1
ATOM 1823 C CA . LEU A 1 234 ? 18.525 -5.697 12.179 1.00 58.72 234 LEU A CA 1
ATOM 1824 C C . LEU A 1 234 ? 19.073 -7.006 11.584 1.00 58.72 234 LEU A C 1
ATOM 1826 O O . LEU A 1 234 ? 18.945 -8.041 12.229 1.00 58.72 234 LEU A O 1
ATOM 1830 N N . ASN A 1 235 ? 19.721 -6.959 10.416 1.00 56.16 235 ASN A N 1
ATOM 1831 C CA . ASN A 1 235 ? 20.382 -8.115 9.801 1.00 56.16 235 ASN A CA 1
ATOM 1832 C C . ASN A 1 235 ? 21.756 -8.422 10.397 1.00 56.16 235 ASN A C 1
ATOM 1834 O O . ASN A 1 235 ? 22.217 -9.560 10.332 1.00 56.16 235 ASN A O 1
ATOM 1838 N N . PHE A 1 236 ? 22.403 -7.435 11.017 1.00 49.25 236 PHE A N 1
ATOM 1839 C CA . PHE A 1 236 ? 23.624 -7.654 11.793 1.00 49.25 236 PHE A CA 1
ATOM 1840 C C . PHE A 1 236 ? 23.317 -8.147 13.212 1.00 49.25 236 PHE A C 1
ATOM 1842 O O . PHE A 1 236 ? 24.154 -8.783 13.851 1.00 49.25 236 PHE A O 1
ATOM 1849 N N . CYS A 1 237 ? 22.097 -7.915 13.698 1.00 44.62 237 CYS A N 1
ATOM 1850 C CA . CYS A 1 237 ? 21.583 -8.470 14.943 1.00 44.62 237 CYS A CA 1
ATOM 1851 C C . CYS A 1 237 ? 20.975 -9.864 14.719 1.00 44.62 237 CYS A C 1
ATOM 1853 O O . CYS A 1 237 ? 19.779 -10.073 14.915 1.00 44.62 237 CYS A O 1
ATOM 1855 N N . SER A 1 238 ? 21.795 -10.841 14.322 1.00 40.38 238 SER A N 1
ATOM 1856 C CA . SER A 1 238 ? 21.373 -12.246 14.394 1.00 40.38 238 SER A CA 1
ATOM 1857 C C . SER A 1 238 ? 21.001 -12.621 15.844 1.00 40.38 238 SER A C 1
ATOM 1859 O O . SER A 1 238 ? 21.723 -12.245 16.772 1.00 40.38 238 SER A O 1
ATOM 1861 N N . PRO A 1 239 ? 19.926 -13.403 16.081 1.00 43.75 239 PRO A N 1
ATOM 1862 C CA . PRO A 1 239 ? 19.556 -13.881 17.419 1.00 43.75 239 PRO A CA 1
ATOM 1863 C C . PRO A 1 239 ? 20.573 -14.876 18.001 1.00 43.75 239 PRO A C 1
ATOM 1865 O O . PRO A 1 239 ? 20.553 -15.174 19.197 1.00 43.75 239 PRO A O 1
ATOM 1868 N N . SER A 1 240 ? 21.513 -15.366 17.194 1.00 46.59 240 SER A N 1
ATOM 1869 C CA . SER A 1 240 ? 22.739 -15.961 17.705 1.00 46.59 240 SER A CA 1
ATOM 1870 C C . SER A 1 240 ? 23.656 -14.852 18.208 1.00 46.59 240 SER A C 1
ATOM 1872 O O . SER A 1 240 ? 24.500 -14.341 17.474 1.00 46.59 240 SER A O 1
ATOM 1874 N N . ARG A 1 241 ? 23.514 -14.513 19.495 1.00 43.28 241 ARG A N 1
ATOM 1875 C CA . ARG A 1 241 ? 24.612 -13.926 20.269 1.00 43.28 241 ARG A CA 1
ATOM 1876 C C . ARG A 1 241 ? 25.878 -14.723 19.901 1.00 43.28 241 ARG A C 1
ATOM 1878 O O . ARG A 1 241 ? 25.821 -15.951 20.040 1.00 43.28 241 ARG A O 1
ATOM 1885 N N . PRO A 1 242 ? 26.951 -14.097 19.386 1.00 46.88 242 PRO A N 1
ATOM 1886 C CA . PRO A 1 242 ? 28.158 -14.831 19.030 1.00 46.88 242 PRO A CA 1
ATOM 1887 C C . PRO A 1 242 ? 28.585 -15.645 20.240 1.00 46.88 242 PRO A C 1
ATOM 1889 O O . PRO A 1 242 ? 28.547 -15.162 21.379 1.00 46.88 242 PRO A O 1
ATOM 1892 N N . LYS A 1 243 ? 28.875 -16.925 20.013 1.00 49.97 243 LYS A N 1
ATOM 1893 C CA . LYS A 1 243 ? 29.083 -17.870 21.119 1.00 49.97 243 LYS A CA 1
ATOM 1894 C C . LYS A 1 243 ? 30.370 -17.552 21.887 1.00 49.97 243 LYS A C 1
ATOM 1896 O O . LYS A 1 243 ? 30.573 -18.072 22.983 1.00 49.97 243 LYS A O 1
ATOM 1901 N N . ASN A 1 244 ? 31.218 -16.699 21.320 1.00 56.97 244 ASN A N 1
ATOM 1902 C CA . ASN A 1 244 ? 32.536 -16.307 21.789 1.00 56.97 244 ASN A CA 1
ATOM 1903 C C . ASN A 1 244 ? 32.915 -14.902 21.267 1.00 56.97 244 ASN A C 1
ATOM 1905 O O . ASN A 1 244 ? 32.319 -14.373 20.329 1.00 56.97 244 ASN A O 1
ATOM 1909 N N . GLU A 1 245 ? 33.903 -14.277 21.913 1.00 53.44 245 GLU A N 1
ATOM 1910 C CA . GLU A 1 245 ? 34.360 -12.916 21.584 1.00 53.44 245 GLU A CA 1
ATOM 1911 C C . GLU A 1 245 ? 34.947 -12.816 20.165 1.00 53.44 245 GLU A C 1
ATOM 1913 O O . GLU A 1 245 ? 34.788 -11.780 19.521 1.00 53.44 245 GLU A O 1
ATOM 1918 N N . ASP A 1 246 ? 35.520 -13.904 19.643 1.00 59.16 246 ASP A N 1
ATOM 1919 C CA . ASP A 1 246 ? 36.141 -13.954 18.314 1.00 59.16 246 ASP A CA 1
ATOM 1920 C C . ASP A 1 246 ? 35.117 -13.782 17.173 1.00 59.16 246 ASP A C 1
ATOM 1922 O O . ASP A 1 246 ? 35.337 -12.969 16.273 1.00 59.16 246 ASP A O 1
ATOM 1926 N N . GLU A 1 247 ? 33.952 -14.446 17.242 1.00 59.53 247 GLU A N 1
ATOM 1927 C CA . GLU A 1 247 ? 32.868 -14.295 16.251 1.00 59.53 247 GLU A CA 1
ATOM 1928 C C . GLU A 1 247 ? 32.288 -12.868 16.258 1.00 59.53 247 GLU A C 1
ATOM 1930 O O . GLU A 1 247 ? 32.004 -12.282 15.210 1.00 59.53 247 GLU A O 1
ATOM 1935 N N . GLN A 1 248 ? 32.157 -12.257 17.443 1.00 54.06 248 GLN A N 1
ATOM 1936 C CA . GLN A 1 248 ? 31.713 -10.863 17.571 1.00 54.06 248 GLN A CA 1
ATOM 1937 C C . GLN A 1 248 ? 32.724 -9.895 16.945 1.00 54.06 248 GLN A C 1
ATOM 1939 O O . GLN A 1 248 ? 32.346 -8.868 16.373 1.00 54.06 248 GLN A O 1
ATOM 1944 N N . GLN A 1 249 ? 34.014 -10.197 17.081 1.00 57.25 249 GLN A N 1
ATOM 1945 C CA . GLN A 1 249 ? 35.110 -9.369 16.598 1.00 57.25 249 GLN A CA 1
ATOM 1946 C C . GLN A 1 249 ? 35.258 -9.467 15.075 1.00 57.25 249 GLN A C 1
ATOM 1948 O O . GLN A 1 249 ? 35.486 -8.445 14.422 1.00 57.25 249 GLN A O 1
ATOM 1953 N N . GLU A 1 250 ? 35.017 -10.647 14.506 1.00 64.44 250 GLU A N 1
ATOM 1954 C CA . GLU A 1 250 ? 34.958 -10.879 13.064 1.00 64.44 250 GLU A CA 1
ATOM 1955 C C . GLU A 1 250 ? 33.754 -10.170 12.426 1.00 64.44 250 GLU A C 1
ATOM 1957 O O . GLU A 1 250 ? 33.928 -9.389 11.487 1.00 64.44 250 GLU A O 1
ATOM 1962 N N . MET A 1 251 ? 32.558 -10.299 13.010 1.00 49.06 251 MET A N 1
ATOM 1963 C CA . MET A 1 251 ? 31.356 -9.598 12.540 1.00 49.06 251 MET A CA 1
ATOM 1964 C C . MET A 1 251 ? 31.530 -8.069 12.576 1.00 49.06 251 MET A C 1
ATOM 1966 O O . MET A 1 251 ? 31.237 -7.371 11.603 1.00 49.06 251 MET A O 1
ATOM 1970 N N . ASN A 1 252 ? 32.114 -7.539 13.655 1.00 55.94 252 ASN A N 1
ATOM 1971 C CA . ASN A 1 252 ? 32.442 -6.116 13.766 1.00 55.94 252 ASN A CA 1
ATOM 1972 C C . ASN A 1 252 ? 33.512 -5.667 12.753 1.00 55.94 252 ASN A C 1
ATOM 1974 O O . ASN A 1 252 ? 33.507 -4.508 12.328 1.00 55.94 252 ASN A O 1
ATOM 1978 N N . SER A 1 253 ? 34.434 -6.551 12.360 1.00 62.28 253 SER A N 1
ATOM 1979 C CA . SER A 1 253 ? 35.446 -6.250 11.342 1.00 62.28 253 SER A CA 1
ATOM 1980 C C . SER A 1 253 ? 34.835 -6.127 9.942 1.00 62.28 253 SER A C 1
ATOM 1982 O O . SER A 1 253 ? 35.191 -5.207 9.206 1.00 62.28 253 SER A O 1
ATOM 1984 N N . ILE A 1 254 ? 33.845 -6.966 9.619 1.00 61.44 254 ILE A N 1
ATOM 1985 C CA . ILE A 1 254 ? 33.127 -6.947 8.339 1.00 61.44 254 ILE A CA 1
ATOM 1986 C C . ILE A 1 254 ? 32.275 -5.677 8.228 1.00 61.44 254 ILE A C 1
ATOM 1988 O O . ILE A 1 254 ? 32.363 -4.960 7.233 1.00 61.44 254 ILE A O 1
ATOM 1992 N N . ILE A 1 255 ? 31.533 -5.319 9.281 1.00 53.56 255 ILE A N 1
ATOM 1993 C CA . ILE A 1 255 ? 30.747 -4.072 9.330 1.00 53.56 255 ILE A CA 1
ATOM 1994 C C . ILE A 1 255 ? 31.654 -2.843 9.155 1.00 53.56 255 ILE A C 1
ATOM 1996 O O . ILE A 1 255 ? 31.324 -1.915 8.409 1.00 53.56 255 ILE A O 1
ATOM 2000 N N . ARG A 1 256 ? 32.835 -2.837 9.789 1.00 56.25 256 ARG A N 1
ATOM 2001 C CA . ARG A 1 256 ? 33.836 -1.772 9.608 1.00 56.25 256 ARG A CA 1
ATOM 2002 C C . ARG A 1 256 ? 34.406 -1.739 8.195 1.00 56.25 256 ARG A C 1
ATOM 2004 O O . ARG A 1 256 ? 34.614 -0.651 7.673 1.00 56.25 256 ARG A O 1
ATOM 2011 N N . ALA A 1 257 ? 34.640 -2.889 7.568 1.00 60.25 257 ALA A N 1
ATOM 2012 C CA . ALA A 1 257 ? 35.108 -2.953 6.187 1.00 60.25 257 ALA A CA 1
ATOM 2013 C C . ALA A 1 257 ? 34.060 -2.383 5.217 1.00 60.25 257 ALA A C 1
ATOM 2015 O O . ALA A 1 257 ? 34.400 -1.562 4.369 1.00 60.25 257 ALA A O 1
ATOM 2016 N N . MET A 1 258 ? 32.782 -2.725 5.405 1.00 43.34 258 MET A N 1
ATOM 2017 C CA . MET A 1 258 ? 31.684 -2.236 4.562 1.00 43.34 258 MET A CA 1
ATOM 2018 C C . MET A 1 258 ? 31.408 -0.738 4.745 1.00 43.34 258 MET A C 1
ATOM 2020 O O . MET A 1 258 ? 31.115 -0.033 3.782 1.00 43.34 258 MET A O 1
ATOM 2024 N N . THR A 1 259 ? 31.566 -0.213 5.961 1.00 48.19 259 THR A N 1
ATOM 2025 C CA . THR A 1 259 ? 31.425 1.230 6.237 1.00 48.19 259 THR A CA 1
ATOM 2026 C C . THR A 1 259 ? 32.669 2.047 5.861 1.00 48.19 259 THR A C 1
ATOM 2028 O O . THR A 1 259 ? 32.562 3.254 5.625 1.00 48.19 259 THR A O 1
ATOM 2031 N N . ALA A 1 260 ? 33.843 1.414 5.748 1.00 48.28 260 ALA A N 1
ATOM 2032 C CA . ALA A 1 260 ? 35.095 2.055 5.339 1.00 48.28 260 ALA A CA 1
ATOM 2033 C C . ALA A 1 260 ? 35.205 2.301 3.823 1.00 48.28 260 ALA A C 1
ATOM 2035 O O . ALA A 1 260 ? 36.015 3.129 3.409 1.00 48.28 260 ALA A O 1
ATOM 2036 N N . SER A 1 261 ? 34.383 1.654 2.991 1.00 43.97 261 SER A N 1
ATOM 2037 C CA . SER A 1 261 ? 34.413 1.802 1.525 1.00 43.97 261 SER A CA 1
ATOM 2038 C C . SER A 1 261 ? 33.712 3.058 0.984 1.00 43.97 261 SER A C 1
ATOM 2040 O O . SER A 1 261 ? 33.560 3.200 -0.228 1.00 43.97 261 SER A O 1
ATOM 2042 N N . ARG A 1 262 ? 33.322 4.016 1.838 1.00 40.06 262 ARG A N 1
ATOM 2043 C CA . ARG A 1 262 ? 32.982 5.371 1.374 1.00 40.06 262 ARG A CA 1
ATOM 2044 C C . ARG A 1 262 ? 34.272 6.114 1.002 1.00 40.06 262 ARG A C 1
ATOM 2046 O O . ARG A 1 262 ? 35.121 6.292 1.878 1.00 40.06 262 ARG A O 1
ATOM 2053 N N . PRO A 1 263 ? 34.433 6.634 -0.229 1.00 36.59 263 PRO A N 1
ATOM 2054 C CA . PRO A 1 263 ? 35.565 7.492 -0.536 1.00 36.59 263 PRO A CA 1
ATOM 2055 C C . PRO A 1 263 ? 35.411 8.803 0.246 1.00 36.59 263 PRO A C 1
ATOM 2057 O O . PRO A 1 263 ? 34.616 9.673 -0.103 1.00 36.59 263 PRO A O 1
ATOM 2060 N N . ARG A 1 264 ? 36.176 8.954 1.332 1.00 36.41 264 ARG A N 1
ATOM 2061 C CA . ARG A 1 264 ? 36.446 10.273 1.908 1.00 36.41 264 ARG A CA 1
ATOM 2062 C C . ARG A 1 264 ? 37.383 10.997 0.953 1.00 36.41 264 ARG A C 1
ATOM 2064 O O . ARG A 1 264 ? 38.553 10.644 0.833 1.00 36.41 264 ARG A O 1
ATOM 2071 N N . SER A 1 265 ? 36.861 12.022 0.293 1.00 34.94 265 SER A N 1
ATOM 2072 C CA . SER A 1 265 ? 37.660 13.070 -0.330 1.00 34.94 265 SER A CA 1
ATOM 2073 C C . SER A 1 265 ? 38.709 13.587 0.666 1.00 34.94 265 SER A C 1
ATOM 2075 O O . SER A 1 265 ? 38.363 14.110 1.723 1.00 34.94 265 SER A O 1
ATOM 2077 N N . THR A 1 266 ? 39.979 13.362 0.330 1.00 33.44 266 THR A N 1
ATOM 2078 C CA . THR A 1 266 ? 41.176 14.152 0.671 1.00 33.44 266 THR A CA 1
ATOM 2079 C C . THR A 1 266 ? 41.173 14.958 1.983 1.00 33.44 266 THR A C 1
ATOM 2081 O O . THR A 1 266 ? 40.654 16.066 2.056 1.00 33.44 266 THR A O 1
ATOM 2084 N N . SER A 1 267 ? 41.859 14.382 2.978 1.00 33.03 267 SER A N 1
ATOM 2085 C CA . SER A 1 267 ? 42.834 14.983 3.913 1.00 33.03 267 SER A CA 1
ATOM 2086 C C . SER A 1 267 ? 42.733 16.470 4.294 1.00 33.03 267 SER A C 1
ATOM 2088 O O . SER A 1 267 ? 42.991 17.309 3.442 1.00 33.03 267 SER A O 1
ATOM 2090 N N . VAL A 1 268 ? 42.656 16.759 5.605 1.00 33.41 268 VAL A N 1
ATOM 2091 C CA . VAL A 1 268 ? 43.652 17.582 6.338 1.00 33.41 268 VAL A CA 1
ATOM 2092 C C . VAL A 1 268 ? 43.667 17.184 7.830 1.00 33.41 268 VAL A C 1
ATOM 2094 O O . VAL A 1 268 ? 42.641 17.237 8.495 1.00 33.41 268 VAL A O 1
ATOM 2097 N N . GLY A 1 269 ? 44.854 16.843 8.351 1.00 30.17 269 GLY A N 1
ATOM 2098 C CA . GLY A 1 269 ? 45.312 17.225 9.699 1.00 30.17 269 GLY A CA 1
ATOM 2099 C C . GLY A 1 269 ? 44.784 16.467 10.921 1.00 30.17 269 GLY A C 1
ATOM 2100 O O . GLY A 1 269 ? 43.837 16.886 11.574 1.00 30.17 269 GLY A O 1
ATOM 2101 N N . SER A 1 270 ? 45.497 15.414 11.309 1.00 33.97 270 SER A N 1
ATOM 2102 C CA . SER A 1 270 ? 45.408 14.731 12.603 1.00 33.97 270 SER A CA 1
ATOM 2103 C C . SER A 1 270 ? 46.025 15.543 13.755 1.00 33.97 270 SER A C 1
ATOM 2105 O O . SER A 1 270 ? 47.213 15.856 13.699 1.00 33.97 270 SER A O 1
ATOM 2107 N N . SER A 1 271 ? 45.260 15.751 14.832 1.00 29.67 271 SER A N 1
ATOM 2108 C CA . SER A 1 271 ? 45.764 16.013 16.193 1.00 29.67 271 SER A CA 1
ATOM 2109 C C . SER A 1 271 ? 44.920 15.220 17.208 1.00 29.67 271 SER A C 1
ATOM 2111 O O . SER A 1 271 ? 43.707 15.115 17.010 1.00 29.67 271 SER A O 1
ATOM 2113 N N . PRO A 1 272 ? 45.504 14.640 18.276 1.00 31.28 272 PRO A N 1
ATOM 2114 C CA . PRO A 1 272 ? 44.780 13.768 19.198 1.00 31.28 272 PRO A CA 1
ATOM 2115 C C . PRO A 1 272 ? 43.939 14.563 20.209 1.00 31.28 272 PRO A C 1
ATOM 2117 O O . PRO A 1 272 ? 44.404 15.553 20.773 1.00 31.28 272 PRO A O 1
ATOM 2120 N N . LEU A 1 273 ? 42.707 14.105 20.463 1.00 31.59 273 LEU A N 1
ATOM 2121 C CA . LEU A 1 273 ? 41.834 14.640 21.513 1.00 31.59 273 LEU A CA 1
ATOM 2122 C C . LEU A 1 273 ? 42.400 14.350 22.920 1.00 31.59 273 LEU A C 1
ATOM 2124 O O . LEU A 1 273 ? 42.808 13.216 23.182 1.00 31.59 273 LEU A O 1
ATOM 2128 N N . PRO A 1 274 ? 42.366 15.319 23.856 1.00 30.03 274 PRO A N 1
ATOM 2129 C CA . PRO A 1 274 ? 42.682 15.080 25.257 1.00 30.03 274 PRO A CA 1
ATOM 2130 C C . PRO A 1 274 ? 41.469 14.527 26.029 1.00 30.03 274 PRO A C 1
ATOM 2132 O O . PRO A 1 274 ? 40.317 14.857 25.756 1.00 30.03 274 PRO A O 1
ATOM 2135 N N . SER A 1 275 ? 41.759 13.694 27.029 1.00 32.78 275 SER A N 1
ATOM 2136 C CA . SER A 1 275 ? 40.821 13.096 27.992 1.00 32.78 275 SER A CA 1
ATOM 2137 C C . SER A 1 275 ? 39.972 14.129 28.761 1.00 32.78 275 SER A C 1
ATOM 2139 O O . SER A 1 275 ? 40.460 15.233 29.024 1.00 32.78 275 SER A O 1
ATOM 2141 N N . PRO A 1 276 ? 38.753 13.772 29.215 1.00 32.12 276 PRO A N 1
ATOM 2142 C CA . PRO A 1 276 ? 37.795 14.731 29.750 1.00 32.12 276 PRO A CA 1
ATOM 2143 C C . PRO A 1 276 ? 38.180 15.189 31.163 1.00 32.12 276 PRO A C 1
ATOM 2145 O O . PRO A 1 276 ? 38.241 14.393 32.099 1.00 32.12 276 PRO A O 1
ATOM 2148 N N . LYS A 1 277 ? 38.394 16.500 31.329 1.00 31.50 277 LYS A N 1
ATOM 2149 C CA . LYS A 1 277 ? 38.355 17.181 32.629 1.00 31.50 277 LYS A CA 1
ATOM 2150 C C . LYS A 1 277 ? 37.121 18.080 32.698 1.00 31.50 277 LYS A C 1
ATOM 2152 O O . LYS A 1 277 ? 36.800 18.799 31.760 1.00 31.50 277 LYS A O 1
ATOM 2157 N N . SER A 1 278 ? 36.460 18.006 33.845 1.00 41.72 278 SER A N 1
ATOM 2158 C CA . SER A 1 278 ? 35.320 18.792 34.321 1.00 41.72 278 SER A CA 1
ATOM 2159 C C . SER A 1 278 ? 35.475 20.312 34.157 1.00 41.72 278 SER A C 1
ATOM 2161 O O . SER A 1 278 ? 36.420 20.873 34.710 1.00 41.72 278 SER A O 1
ATOM 2163 N N . VAL A 1 279 ? 34.511 20.982 33.510 1.00 33.81 279 VAL A N 1
ATOM 2164 C CA . VAL A 1 279 ? 34.300 22.451 33.535 1.00 33.81 279 VAL A CA 1
ATOM 2165 C C . VAL A 1 279 ? 32.793 22.702 33.319 1.00 33.81 279 VAL A C 1
ATOM 2167 O O . VAL A 1 279 ? 32.249 22.275 32.309 1.00 33.81 279 VAL A O 1
ATOM 2170 N N . SER A 1 280 ? 32.028 23.007 34.371 1.00 34.56 280 SER A N 1
ATOM 2171 C CA . SER A 1 280 ? 31.652 24.327 34.925 1.00 34.56 280 SER A CA 1
ATOM 2172 C C . SER A 1 280 ? 30.465 25.016 34.220 1.00 34.56 280 SER A C 1
ATOM 2174 O O . SER A 1 280 ? 30.282 24.973 33.007 1.00 34.56 280 SER A O 1
ATOM 2176 N N . SER A 1 281 ? 29.593 25.588 35.046 1.00 39.16 281 SER A N 1
ATOM 2177 C CA . SER A 1 281 ? 28.178 25.904 34.829 1.00 39.16 281 SER A CA 1
ATOM 2178 C C . SER A 1 281 ? 27.879 27.186 34.038 1.00 39.16 281 SER A C 1
ATOM 2180 O O . SER A 1 281 ? 26.803 27.749 34.199 1.00 39.16 281 SER A O 1
ATOM 2182 N N . THR A 1 282 ? 28.777 27.652 33.169 1.00 40.44 282 THR A N 1
ATOM 2183 C CA . THR A 1 282 ? 28.653 29.002 32.574 1.00 40.44 282 THR A CA 1
ATOM 2184 C C . THR A 1 282 ? 28.206 29.016 31.103 1.00 40.44 282 THR A C 1
ATOM 2186 O O . THR A 1 282 ? 27.858 30.067 30.582 1.00 40.44 282 THR A O 1
ATOM 2189 N N . ASN A 1 283 ? 28.098 27.862 30.431 1.00 36.53 283 ASN A N 1
ATOM 2190 C CA . ASN A 1 283 ? 27.691 27.797 29.011 1.00 36.53 283 ASN A CA 1
ATOM 2191 C C . ASN A 1 283 ? 26.192 27.542 28.774 1.00 36.53 283 ASN A C 1
ATOM 2193 O O . ASN A 1 283 ? 25.748 27.474 27.628 1.00 36.53 283 ASN A O 1
ATOM 2197 N N . ARG A 1 284 ? 25.389 27.397 29.835 1.00 37.91 284 ARG A N 1
ATOM 2198 C CA . ARG A 1 284 ? 23.965 27.048 29.706 1.00 37.91 284 ARG A CA 1
ATOM 2199 C C . ARG A 1 284 ? 23.060 28.259 29.444 1.00 37.91 284 ARG A C 1
ATOM 2201 O O . ARG A 1 284 ? 22.000 28.088 28.859 1.00 37.91 284 ARG A O 1
ATOM 2208 N N . GLU A 1 285 ? 23.492 29.469 29.799 1.00 39.94 285 GLU A N 1
ATOM 2209 C CA . GLU A 1 285 ? 22.689 30.692 29.618 1.00 39.94 285 GLU A CA 1
ATOM 2210 C C . GLU A 1 285 ? 22.862 31.339 28.233 1.00 39.94 285 GLU A C 1
ATOM 2212 O O . GLU A 1 285 ? 21.930 31.962 27.730 1.00 39.94 285 GLU A O 1
ATOM 2217 N N . GLN A 1 286 ? 23.991 31.123 27.547 1.00 38.50 286 GLN A N 1
ATOM 2218 C CA . GLN A 1 286 ? 24.192 31.655 26.190 1.00 38.50 286 GLN A CA 1
ATOM 2219 C C . GLN A 1 286 ? 23.431 30.871 25.109 1.00 38.50 286 GLN A C 1
ATOM 2221 O O . GLN A 1 286 ? 22.979 31.467 24.137 1.00 38.50 286 GLN A O 1
ATOM 2226 N N . LEU A 1 287 ? 23.199 29.568 25.300 1.00 34.59 287 LEU A N 1
ATOM 2227 C CA . LEU A 1 287 ? 22.452 28.727 24.351 1.00 34.59 287 LEU A CA 1
ATOM 2228 C C . LEU A 1 287 ? 20.930 28.960 24.384 1.00 34.59 287 LEU A C 1
ATOM 2230 O O . LEU A 1 287 ? 20.254 28.737 23.384 1.00 34.59 287 LEU A O 1
ATOM 2234 N N . VAL A 1 288 ? 20.388 29.448 25.504 1.00 42.25 288 VAL A N 1
ATOM 2235 C CA . VAL A 1 288 ? 18.947 29.721 25.653 1.00 42.25 288 VAL A CA 1
ATOM 2236 C C . VAL A 1 288 ? 18.555 31.068 25.028 1.00 42.25 288 VAL A C 1
ATOM 2238 O O . VAL A 1 288 ? 17.443 31.206 24.525 1.00 42.25 288 VAL A O 1
ATOM 2241 N N . SER A 1 289 ? 19.474 32.039 24.973 1.00 40.09 289 SER A N 1
ATOM 2242 C CA . SER A 1 289 ? 19.213 33.350 24.356 1.00 40.09 289 SER A CA 1
ATOM 2243 C C . SER A 1 289 ? 19.167 33.281 22.821 1.00 40.09 289 SER A C 1
ATOM 2245 O O . SER A 1 289 ? 18.334 33.927 22.190 1.00 40.09 289 SER A O 1
ATOM 2247 N N . THR A 1 290 ? 19.990 32.426 22.203 1.00 38.00 290 THR A N 1
ATOM 2248 C CA . THR A 1 290 ? 20.008 32.252 20.739 1.00 38.00 290 THR A CA 1
ATOM 2249 C C . THR A 1 290 ? 18.766 31.520 20.214 1.00 38.00 290 THR A C 1
ATOM 2251 O O . THR A 1 290 ? 18.299 31.832 19.125 1.00 38.00 290 THR A O 1
ATOM 2254 N N . PHE A 1 291 ? 18.162 30.622 21.002 1.00 34.88 291 PHE A N 1
ATOM 2255 C CA . PHE A 1 291 ? 16.949 29.890 20.603 1.00 34.88 291 PHE A CA 1
ATOM 2256 C C . PHE A 1 291 ? 15.639 30.687 20.754 1.00 34.88 291 PHE A C 1
ATOM 2258 O O . PHE A 1 291 ? 14.627 30.307 20.169 1.00 34.88 291 PHE A O 1
ATOM 2265 N N . MET A 1 292 ? 15.635 31.789 21.513 1.00 40.69 292 MET A N 1
ATOM 2266 C CA . MET A 1 292 ? 14.443 32.634 21.694 1.00 40.69 292 MET A CA 1
ATOM 2267 C C . MET A 1 292 ? 14.278 33.708 20.605 1.00 40.69 292 MET A C 1
ATOM 2269 O O . MET A 1 292 ? 13.179 34.227 20.443 1.00 40.69 292 MET A O 1
ATOM 2273 N N . LEU A 1 293 ? 15.322 34.015 19.825 1.00 38.69 293 LEU A N 1
ATOM 2274 C CA . LEU A 1 293 ? 15.271 35.046 18.775 1.00 38.69 293 LEU A CA 1
ATOM 2275 C C . LEU A 1 293 ? 14.827 34.533 17.393 1.00 38.69 293 LEU A C 1
ATOM 2277 O O . LEU A 1 293 ? 14.428 35.334 16.555 1.00 38.69 293 LEU A O 1
ATOM 2281 N N . GLU A 1 294 ? 14.815 33.219 17.148 1.00 36.22 294 GLU A N 1
ATOM 2282 C CA . GLU A 1 294 ? 14.346 32.651 15.868 1.00 36.22 294 GLU A CA 1
ATOM 2283 C C . GLU A 1 294 ? 12.834 32.358 15.826 1.00 36.22 294 GLU A C 1
ATOM 2285 O O . GLU A 1 294 ? 12.312 31.942 14.793 1.00 36.22 294 GLU A O 1
ATOM 2290 N N . ARG A 1 295 ? 12.097 32.604 16.920 1.00 38.16 295 ARG A N 1
ATOM 2291 C CA . ARG A 1 295 ? 10.655 32.304 17.010 1.00 38.16 295 ARG A CA 1
ATOM 2292 C C . ARG A 1 295 ? 9.718 33.502 16.795 1.00 38.16 295 ARG A C 1
ATOM 2294 O O . ARG A 1 295 ? 8.510 33.321 16.887 1.00 38.16 295 ARG A O 1
ATOM 2301 N N . GLU A 1 296 ? 10.242 34.684 16.458 1.00 38.66 296 GLU A N 1
ATOM 2302 C CA . GLU A 1 296 ? 9.440 35.888 16.137 1.00 38.66 296 GLU A CA 1
ATOM 2303 C C . GLU A 1 296 ? 9.461 36.300 14.650 1.00 38.66 296 GLU A C 1
ATOM 2305 O O . GLU A 1 296 ? 8.952 37.358 14.288 1.00 38.66 296 GLU A O 1
ATOM 2310 N N . LEU A 1 297 ? 9.970 35.455 13.748 1.00 41.25 297 LEU A N 1
ATOM 2311 C CA . LEU A 1 297 ? 9.872 35.673 12.298 1.00 41.25 297 LEU A CA 1
ATOM 2312 C C . LEU A 1 297 ? 9.329 34.429 11.583 1.00 41.25 297 LEU A C 1
ATOM 2314 O O . LEU A 1 297 ? 10.051 33.746 10.857 1.00 41.25 297 LEU A O 1
ATOM 2318 N N . LYS A 1 298 ? 8.038 34.153 11.802 1.00 38.00 298 LYS A N 1
ATOM 2319 C CA . LYS A 1 298 ? 7.110 33.504 10.859 1.00 38.00 298 LYS A CA 1
ATOM 2320 C C . LYS A 1 298 ? 5.674 33.613 11.357 1.00 38.00 298 LYS A C 1
ATOM 2322 O O . LYS A 1 298 ? 5.420 33.166 12.494 1.00 38.00 298 LYS A O 1
#

Secondary structure (DSSP, 8-state):
-HIIIIIHHHHHHHHHTS--HHHHHHHHT-HHHHHHHHGGGG-TT---HHHHHHHHHHHHHHHHHSHHHHHHHHHHSTTHHHHHHHTTT-HHHHHHHHHTTSPP--S-TT----PPPPHHHHHHHHHTTHHHHHHHHHHHHHHH-S-S--HHHHHHHHHHHHHHHHHHHHHHHHHHHHHHTT----GGG-TTT-HHHHHHHHHHHHHS-TTSHHHHHHHHHHHHHHHHHHT-HHHH--SS--SSHHHHHHHHHHHHHHHHTS---------PPPPP----TTSHHHHHHHHHSTTS--

Foldseek 3Di:
DCCVVAVVLQVVLCVLLVPDCVSVVVQLVDLVNLQVLLCQLVDPVGHDLRNLQSSLSNLLSCCQAVVVSSLVSCVVDPCSLVSLLVNLLHLSSLVVLLSQQQDHDDPCPPDPQRDGHDPSSLVVNLVSLNLLSLLVLLLVLLVVFDDVDDPVVVSSSLSSLQSSLVSLLSQ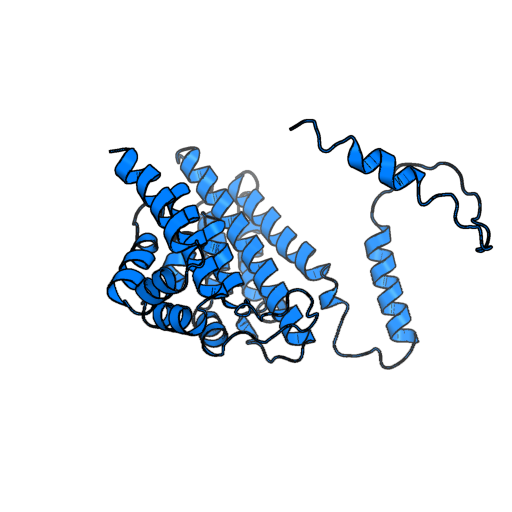QVSQLVCVVSVDDHDLSSHCVSVVVSLVSLCVSLVPGDPVTPSSVSSNVSSVVSVVSNVLPVSVLPDVPPPPDPVVVVVSVVVNCVVVVPDDDPDDDDDDDDDDDDDDDDDPPVVVVVVVVVVPPPD

pLDDT: mean 79.39, std 21.62, range [29.67, 98.0]

Sequence (298 aa):
QARLKFKYPHIASEVLSAEQAKITDGLVNNTSMMMRLFDLLDSEEGIDPIQAKNFAKVVVCLLRIKNAETMEAILQRQNFMIGILRNANAAPITDIIVRILDNPETERPFSTIVEPPSSEAVQLLAESEILMGLGDLCIATIEEGSSLSDEEEERLRYERIENSSLVMIDLTRRVLQLSQAHYTMPENLNIFSNPGTIGRIMDTALDGDLSDPIVRVGLIHVLNVFIELLTTELNFCSPSRPKNEDEQQEMNSIIRAMTASRPRSTSVGSSPLPSPKSVSSTNREQLVSTFMLERELK

Radius of gyration: 23.97 Å; chains: 1; bounding box: 68×54×62 Å

InterPro domains:
  IPR007587 SIT4 phosphatase-associated protein family [PTHR12634] (4-258)

Organism: NCBI:txid101924